Protein AF-A0AA37JCX8-F1 (afdb_monomer)

Foldseek 3Di:
DPPVVVVVVVVVVVVVVVVVVVVVLVVLCVLQVDDLLVLLLLVLQQLDQPHPVQVVCVVVVVDPHGDNQLPDFDVSLVVVLVVSVCSSCVSVLVVLLVVLQVVQDPVLVVVCVVVVHDPVCCCPVPSCVSCVLSNVLVVLVVVLVVLQPQSSSCSRRNADRDDRLNSLLVCLPPVPPDDPVSPVVSVVSVVVNVVVSVVSVVVSVVSNVVSVVVPPPVPPDDDPDDDDDDD

Radius of gyration: 25.91 Å; Cα contacts (8 Å, |Δi|>4): 162; chains: 1; bounding box: 77×36×92 Å

Secondary structure (DSSP, 8-state):
--SHHHHHHHHHHHHHHHHHHHHHHHHHHHHHHS-HHHHHHHHHHHHSTTSHHHHHHHHTTS-SS---GGG--THHHHHHHHHHHHHHHHHHHHHHHHHHHHTS-HHHHHHHHHTT--HHHIIIIIIHHHHHHHHHHHHHHHHHHHHT--HHHHHHH-SSSS--HHHHHHIIIIISTT-HHHHHHHHHHHHHHHHHHHHHHHHHHHHHHHHHHHHHSTTS--------S--

Structure (mmCIF, N/CA/C/O backbone):
data_AF-A0AA37JCX8-F1
#
_entry.id   AF-A0AA37JCX8-F1
#
loop_
_atom_site.group_PDB
_atom_site.id
_atom_site.type_symbol
_atom_site.label_atom_id
_atom_site.label_alt_id
_atom_site.label_comp_id
_atom_site.label_asym_id
_atom_site.label_entity_id
_atom_site.label_seq_id
_atom_site.pdbx_PDB_ins_code
_atom_site.Cartn_x
_atom_site.Cartn_y
_atom_site.Cartn_z
_atom_site.occupancy
_atom_site.B_iso_or_equiv
_atom_site.auth_seq_id
_atom_site.auth_comp_id
_atom_site.auth_asym_id
_atom_site.auth_atom_id
_atom_site.pdbx_PDB_model_num
ATOM 1 N N . MET A 1 1 ? -45.312 -24.510 20.656 1.00 43.50 1 MET A N 1
ATOM 2 C CA . MET A 1 1 ? -44.252 -25.251 19.927 1.00 43.50 1 MET A CA 1
ATOM 3 C C . MET A 1 1 ? -43.870 -24.624 18.570 1.00 43.50 1 MET A C 1
ATOM 5 O O . MET A 1 1 ? -42.761 -24.863 18.121 1.00 43.50 1 MET A O 1
ATOM 9 N N . CYS A 1 2 ? -44.705 -23.770 17.946 1.00 45.22 2 CYS A N 1
ATOM 10 C CA . CYS A 1 2 ? -44.394 -23.118 16.654 1.00 45.22 2 CYS A CA 1
ATOM 11 C C . CYS A 1 2 ? -43.548 -21.824 16.708 1.00 45.22 2 CYS A C 1
ATOM 13 O O . CYS A 1 2 ? -42.962 -21.471 15.694 1.00 45.22 2 CYS A O 1
ATOM 15 N N . GLN A 1 3 ? -43.422 -21.127 17.846 1.00 44.94 3 GLN A N 1
ATOM 16 C CA . GLN A 1 3 ? -42.684 -19.846 17.918 1.00 44.94 3 GLN A CA 1
ATOM 17 C C . GLN A 1 3 ? -41.156 -19.978 18.076 1.00 44.94 3 GLN A C 1
ATOM 19 O O . GLN A 1 3 ? -40.420 -19.045 17.764 1.00 44.94 3 GLN A O 1
ATOM 24 N N . SER A 1 4 ? -40.643 -21.127 18.530 1.00 46.34 4 SER A N 1
ATOM 25 C CA . SER A 1 4 ? -39.197 -21.325 18.737 1.00 46.34 4 SER A CA 1
ATOM 26 C C . SER A 1 4 ? -38.426 -21.626 17.442 1.00 46.34 4 SER A C 1
ATOM 28 O O . SER A 1 4 ? -37.206 -21.462 17.398 1.00 46.34 4 SER A O 1
ATOM 30 N N . LEU A 1 5 ? -39.120 -22.022 16.368 1.00 51.22 5 LEU A N 1
ATOM 31 C CA . LEU A 1 5 ? -38.511 -22.377 15.080 1.00 51.22 5 LEU A CA 1
ATOM 32 C C . LEU A 1 5 ? -38.185 -21.156 14.200 1.00 51.22 5 LEU A C 1
ATOM 34 O O . LEU A 1 5 ? -37.223 -21.205 13.425 1.00 51.22 5 LEU A O 1
ATOM 38 N N . ASP A 1 6 ? -38.911 -20.045 14.347 1.00 51.50 6 ASP A N 1
ATOM 39 C CA . ASP A 1 6 ? -38.650 -18.820 13.578 1.00 51.50 6 ASP A CA 1
ATOM 40 C C . ASP A 1 6 ? -37.434 -18.050 14.103 1.00 51.50 6 ASP A C 1
ATOM 42 O O . ASP A 1 6 ? -36.614 -17.566 13.319 1.00 51.50 6 ASP A O 1
ATOM 46 N N . LEU A 1 7 ? -37.222 -18.049 15.421 1.00 50.12 7 LEU A N 1
ATOM 47 C CA . LEU A 1 7 ? -36.040 -17.461 16.059 1.00 50.12 7 LEU A CA 1
ATOM 48 C C . LEU A 1 7 ? -34.739 -18.149 15.610 1.00 50.12 7 LEU A C 1
ATOM 50 O O . LEU A 1 7 ? -33.747 -17.481 15.309 1.00 50.12 7 LEU A O 1
ATOM 54 N N . PHE A 1 8 ? -34.760 -19.477 15.456 1.00 48.59 8 PHE A N 1
ATOM 55 C CA . PHE A 1 8 ? -33.601 -20.243 14.988 1.00 48.59 8 PHE A CA 1
ATOM 56 C C . PHE A 1 8 ? -33.311 -20.015 13.492 1.00 48.59 8 PHE A C 1
ATOM 58 O O . PHE A 1 8 ? -32.149 -19.939 13.079 1.00 48.59 8 PHE A O 1
ATOM 65 N N . LYS A 1 9 ? -34.350 -19.831 12.662 1.00 51.44 9 LYS A N 1
ATOM 66 C CA . LYS A 1 9 ? -34.200 -19.470 11.239 1.00 51.44 9 LYS A CA 1
ATOM 67 C C . LYS A 1 9 ? -33.656 -18.052 11.060 1.00 51.44 9 LYS A C 1
ATOM 69 O O . LYS A 1 9 ? -32.782 -17.861 10.212 1.00 51.44 9 LYS A O 1
ATOM 74 N N . VAL A 1 10 ? -34.112 -17.084 11.857 1.00 54.59 10 VAL A N 1
ATOM 75 C CA . VAL A 1 10 ? -33.605 -15.698 11.846 1.00 54.59 10 VAL A CA 1
ATOM 76 C C . VAL A 1 10 ? -32.149 -15.652 12.313 1.00 54.59 10 VAL A C 1
ATOM 78 O O . VAL A 1 10 ? -31.310 -15.066 11.625 1.00 54.59 10 VAL A O 1
ATOM 81 N N . TYR A 1 11 ? -31.808 -16.369 13.389 1.00 50.91 11 TYR A N 1
ATOM 82 C CA . TYR A 1 11 ? -30.425 -16.505 13.854 1.00 50.91 11 TYR A CA 1
ATOM 83 C C . TYR A 1 11 ? -29.519 -17.154 12.793 1.00 50.91 11 TYR A C 1
ATOM 85 O O . TYR A 1 11 ? -28.430 -16.652 12.513 1.00 50.91 11 TYR A O 1
ATOM 93 N N . ARG A 1 12 ? -29.987 -18.206 12.103 1.00 45.12 12 ARG A N 1
ATOM 94 C CA . ARG A 1 12 ? -29.249 -18.858 11.002 1.00 45.12 12 ARG A CA 1
ATOM 95 C C . ARG A 1 12 ? -29.090 -17.963 9.767 1.00 45.12 12 ARG A C 1
ATOM 97 O O . ARG A 1 12 ? -28.088 -18.062 9.058 1.00 45.12 12 ARG A O 1
ATOM 104 N N . LYS A 1 13 ? -30.055 -17.083 9.484 1.00 48.28 13 LYS A N 1
ATOM 105 C CA . LYS A 1 13 ? -29.966 -16.097 8.389 1.00 48.28 13 LYS A CA 1
ATOM 106 C C . LYS A 1 13 ? -28.989 -14.967 8.734 1.00 48.28 13 LYS A C 1
ATOM 108 O O . LYS A 1 13 ? -28.288 -14.490 7.843 1.00 48.28 13 LYS A O 1
ATOM 113 N N . LEU A 1 14 ? -28.866 -14.614 10.017 1.00 46.47 14 LEU A N 1
ATOM 114 C CA . LEU A 1 14 ? -27.861 -13.670 10.508 1.00 46.47 14 LEU A CA 1
ATOM 115 C C . LEU A 1 14 ? -26.453 -14.295 10.542 1.00 46.47 14 LEU A C 1
ATOM 117 O O . LEU A 1 14 ? -25.493 -13.664 10.104 1.00 46.47 14 LEU A O 1
ATOM 121 N N . SER A 1 15 ? -26.323 -15.567 10.940 1.00 44.88 15 SER A N 1
ATOM 122 C CA . SER A 1 15 ? -25.038 -16.287 10.933 1.00 44.88 15 SER A CA 1
ATOM 123 C C . SER A 1 15 ? -24.563 -16.681 9.524 1.00 44.88 15 SER A C 1
ATOM 125 O O . SER A 1 15 ? -23.359 -16.779 9.281 1.00 44.88 15 SER A O 1
ATOM 127 N N . ARG A 1 16 ? -25.465 -16.809 8.535 1.00 43.88 16 ARG A N 1
ATOM 128 C CA . ARG A 1 16 ? -25.088 -16.974 7.114 1.00 43.88 16 ARG A CA 1
ATOM 129 C C . ARG A 1 16 ? -24.396 -15.743 6.521 1.00 43.88 16 ARG A C 1
ATOM 131 O O . ARG A 1 16 ? -23.520 -15.933 5.678 1.00 43.88 16 ARG A O 1
ATOM 138 N N . LYS A 1 17 ? -24.689 -14.519 6.986 1.00 48.91 17 LYS A N 1
ATOM 139 C CA . LYS A 1 17 ? -23.912 -13.322 6.592 1.00 48.91 17 LYS A CA 1
ATOM 140 C C . LYS A 1 17 ? -22.448 -13.409 7.055 1.00 48.91 17 LYS A C 1
ATOM 142 O O . LYS A 1 17 ? -21.560 -12.965 6.335 1.00 48.91 17 LYS A O 1
ATOM 147 N N . PHE A 1 18 ? -22.174 -14.086 8.173 1.00 48.22 18 PHE A N 1
ATOM 148 C CA . PHE A 1 18 ? -20.809 -14.336 8.657 1.00 48.22 18 PHE A CA 1
ATOM 149 C C . PHE A 1 18 ? -20.067 -15.454 7.902 1.00 48.22 18 PHE A C 1
ATOM 151 O O . PHE A 1 18 ? -18.840 -15.420 7.824 1.00 48.22 18 PHE A O 1
ATOM 158 N N . LYS A 1 19 ? -20.765 -16.420 7.284 1.00 49.66 19 LYS A N 1
ATOM 159 C CA . LYS A 1 19 ? -20.113 -17.460 6.458 1.00 49.66 19 LYS A CA 1
ATOM 160 C C . LYS A 1 19 ? -19.571 -16.890 5.139 1.00 49.66 19 LYS A C 1
ATOM 162 O O . LYS A 1 19 ? -18.468 -17.247 4.739 1.00 49.66 19 LYS A O 1
ATOM 167 N N . SER A 1 20 ? -20.289 -15.939 4.529 1.00 52.31 20 SER A N 1
ATOM 168 C CA . SER A 1 20 ? -19.788 -15.183 3.367 1.00 52.31 20 SER A CA 1
ATOM 169 C C . SER A 1 20 ? -18.640 -14.242 3.740 1.00 52.31 20 SER A C 1
ATOM 171 O O . SER A 1 20 ? -17.738 -14.044 2.935 1.00 52.31 20 SER A O 1
ATOM 173 N N . SER A 1 21 ? -18.628 -13.713 4.970 1.00 63.31 21 SER A N 1
ATOM 174 C CA . SER A 1 21 ? -17.515 -12.893 5.465 1.00 63.31 21 SER A CA 1
ATOM 175 C C . SER A 1 21 ? -16.197 -13.667 5.505 1.00 63.31 21 SER A C 1
ATOM 177 O O . SER A 1 21 ? -15.167 -13.089 5.182 1.00 63.31 21 SER A O 1
ATOM 179 N N . LYS A 1 22 ? -16.210 -14.961 5.862 1.00 68.44 22 LYS A N 1
ATOM 180 C CA . LYS A 1 22 ? -14.989 -15.788 5.875 1.00 68.44 22 LYS A CA 1
ATOM 181 C C . LYS A 1 22 ? -14.457 -16.069 4.470 1.00 68.44 22 LYS A C 1
ATOM 183 O O . LYS A 1 22 ? -13.251 -16.018 4.272 1.00 68.44 22 LYS A O 1
ATOM 188 N N . LEU A 1 23 ? -15.339 -16.324 3.500 1.00 76.81 23 LEU A N 1
ATOM 189 C CA . LEU A 1 23 ? -14.939 -16.537 2.105 1.00 76.81 23 LEU A CA 1
ATOM 190 C C . LEU A 1 23 ? -14.387 -15.249 1.477 1.00 76.81 23 LEU A C 1
ATOM 192 O O . LEU A 1 23 ? -13.344 -15.281 0.837 1.00 76.81 23 LEU A O 1
ATOM 196 N N . LEU A 1 24 ? -15.053 -14.113 1.702 1.00 74.12 24 LEU A N 1
ATOM 197 C CA . LEU A 1 24 ? -14.584 -12.811 1.225 1.00 74.12 24 LEU A CA 1
ATOM 198 C C . LEU A 1 24 ? -13.258 -12.412 1.882 1.00 74.12 24 LEU A C 1
ATOM 200 O O . LEU A 1 24 ? -12.372 -11.940 1.182 1.00 74.12 24 LEU A O 1
ATOM 204 N N . MET A 1 25 ? -13.087 -12.668 3.186 1.00 73.50 25 MET A N 1
ATOM 205 C CA . MET A 1 25 ? -11.795 -12.512 3.863 1.00 73.50 25 MET A CA 1
ATOM 206 C C . MET A 1 25 ? -10.721 -13.388 3.219 1.00 73.50 25 MET A C 1
ATOM 208 O O . MET A 1 25 ? -9.652 -12.885 2.892 1.00 73.50 25 MET A O 1
ATOM 212 N N . PHE A 1 26 ? -11.012 -14.670 2.988 1.00 80.75 26 PHE A N 1
ATOM 213 C CA . PHE A 1 26 ? -10.059 -15.603 2.393 1.00 80.75 26 PHE A CA 1
ATOM 214 C C . PHE A 1 26 ? -9.626 -15.169 0.987 1.00 80.75 26 PHE A C 1
ATOM 216 O O . PHE A 1 26 ? -8.434 -15.077 0.720 1.00 80.75 26 PHE A O 1
ATOM 223 N N . ILE A 1 27 ? -10.579 -14.814 0.118 1.00 83.12 27 ILE A N 1
ATOM 224 C CA . ILE A 1 27 ? -10.288 -14.301 -1.231 1.00 83.12 27 ILE A CA 1
ATOM 225 C C . ILE A 1 27 ? -9.501 -12.993 -1.146 1.00 83.12 27 ILE A C 1
ATOM 227 O O . ILE A 1 27 ? -8.522 -12.816 -1.865 1.00 83.12 27 ILE A O 1
ATOM 231 N N . SER A 1 28 ? -9.889 -12.093 -0.238 1.00 78.12 28 SER A N 1
ATOM 232 C CA . SER A 1 28 ? -9.172 -10.835 -0.049 1.00 78.12 28 SER A CA 1
ATOM 233 C C . SER A 1 28 ? -7.753 -11.046 0.461 1.00 78.12 28 SER A C 1
ATOM 235 O O . SER A 1 28 ? -6.921 -10.214 0.184 1.00 78.12 28 SER A O 1
ATOM 237 N N . MET A 1 29 ? -7.426 -12.139 1.152 1.00 82.94 29 MET A N 1
ATOM 238 C CA . MET A 1 29 ? -6.065 -12.387 1.646 1.00 82.94 29 MET A CA 1
ATOM 239 C C . MET A 1 29 ? -5.098 -12.877 0.563 1.00 82.94 29 MET A C 1
ATOM 241 O O . MET A 1 29 ? -3.888 -12.772 0.752 1.00 82.94 29 MET A O 1
ATOM 245 N N . ILE A 1 30 ? -5.607 -13.373 -0.571 1.00 86.75 30 ILE A N 1
ATOM 246 C CA . ILE A 1 30 ? -4.786 -13.924 -1.660 1.00 86.75 30 ILE A CA 1
ATOM 247 C C . ILE A 1 30 ? -3.699 -12.941 -2.134 1.00 86.75 30 ILE A C 1
ATOM 249 O O . ILE A 1 30 ? -2.542 -13.349 -2.174 1.00 86.75 30 ILE A O 1
ATOM 253 N N . PRO A 1 31 ? -3.988 -11.658 -2.438 1.00 82.62 31 PRO A N 1
ATOM 254 C CA . PRO A 1 31 ? -2.982 -10.719 -2.938 1.00 82.62 31 PRO A CA 1
ATOM 255 C C . PRO A 1 31 ? -1.844 -10.471 -1.945 1.00 82.62 31 PRO A C 1
ATOM 257 O O . PRO A 1 31 ? -0.696 -10.336 -2.350 1.00 82.62 31 PRO A O 1
ATOM 260 N N . MET A 1 32 ? -2.153 -10.451 -0.645 1.00 84.69 32 MET A N 1
ATOM 261 C CA . MET A 1 32 ? -1.167 -10.227 0.416 1.00 84.69 32 MET A CA 1
ATOM 262 C C . MET A 1 32 ? -0.233 -11.431 0.609 1.00 84.69 32 MET A C 1
ATOM 264 O O . MET A 1 32 ? 0.889 -11.264 1.081 1.00 84.69 32 MET A O 1
ATOM 268 N N . ALA A 1 33 ? -0.680 -12.641 0.258 1.00 86.00 33 ALA A N 1
ATOM 269 C CA . ALA A 1 33 ? 0.133 -13.852 0.360 1.00 86.00 33 ALA A CA 1
ATOM 270 C C . ALA A 1 33 ? 1.209 -13.948 -0.739 1.00 86.00 33 ALA A C 1
ATOM 272 O O . ALA A 1 33 ? 2.158 -14.721 -0.609 1.00 86.00 33 ALA A O 1
ATOM 273 N N . ILE A 1 34 ? 1.064 -13.181 -1.821 1.00 89.50 34 ILE A N 1
ATOM 274 C CA . ILE A 1 34 ? 1.978 -13.181 -2.963 1.00 89.50 34 ILE A CA 1
ATOM 275 C C . ILE A 1 34 ? 3.055 -12.112 -2.738 1.00 89.50 34 ILE A C 1
ATOM 277 O O . ILE A 1 34 ? 2.779 -11.018 -2.247 1.00 89.50 34 ILE A O 1
ATOM 281 N N . THR A 1 35 ? 4.302 -12.401 -3.116 1.00 90.69 35 THR A N 1
ATOM 282 C CA . THR A 1 35 ? 5.374 -11.400 -3.036 1.00 90.69 35 THR A CA 1
ATOM 283 C C . THR A 1 35 ? 5.108 -10.240 -4.008 1.00 90.69 35 THR A C 1
ATOM 285 O O . THR A 1 35 ? 4.602 -10.476 -5.110 1.00 90.69 35 THR A O 1
ATOM 288 N N . PRO A 1 36 ? 5.488 -8.990 -3.675 1.00 85.44 36 PRO A N 1
ATOM 289 C CA . PRO A 1 36 ? 5.268 -7.841 -4.560 1.00 85.44 36 PRO A CA 1
ATOM 290 C C . PRO A 1 36 ? 5.832 -8.046 -5.972 1.00 85.44 36 PRO A C 1
ATOM 292 O O . PRO A 1 36 ? 5.225 -7.630 -6.954 1.00 85.44 36 PRO A O 1
ATOM 295 N N . THR A 1 37 ? 6.964 -8.745 -6.087 1.00 88.06 37 THR A N 1
ATOM 296 C CA . THR A 1 37 ? 7.591 -9.097 -7.366 1.00 88.06 37 THR A CA 1
ATOM 297 C C . THR A 1 37 ? 6.730 -10.052 -8.193 1.00 88.06 37 THR A C 1
ATOM 299 O O . THR A 1 37 ? 6.535 -9.826 -9.385 1.00 88.06 37 THR A O 1
ATOM 302 N N . ALA A 1 38 ? 6.174 -11.099 -7.577 1.00 91.06 38 ALA A N 1
ATOM 303 C CA . ALA A 1 38 ? 5.301 -12.039 -8.275 1.00 91.06 38 ALA A CA 1
ATOM 304 C C . ALA A 1 38 ? 3.975 -11.380 -8.690 1.00 91.06 38 ALA A C 1
ATOM 306 O O . ALA A 1 38 ? 3.515 -11.594 -9.811 1.00 91.06 38 ALA A O 1
ATOM 307 N N . VAL A 1 39 ? 3.409 -10.511 -7.841 1.00 91.31 39 VAL A N 1
ATOM 308 C CA . VAL A 1 39 ? 2.250 -9.676 -8.202 1.00 91.31 39 VAL A CA 1
ATOM 309 C C . VAL A 1 39 ? 2.570 -8.821 -9.426 1.00 91.31 39 VAL A C 1
ATOM 311 O O . VAL A 1 39 ? 1.794 -8.782 -10.377 1.00 91.31 39 VAL A O 1
ATOM 314 N N . ALA A 1 40 ? 3.729 -8.170 -9.436 1.00 89.50 40 ALA A N 1
ATOM 315 C CA . ALA A 1 40 ? 4.135 -7.309 -10.534 1.00 89.50 40 ALA A CA 1
ATOM 316 C C . ALA A 1 40 ? 4.266 -8.068 -11.862 1.00 89.50 40 ALA A C 1
ATOM 318 O O . ALA A 1 40 ? 3.795 -7.587 -12.890 1.00 89.50 40 ALA A O 1
ATOM 319 N N . ILE A 1 41 ? 4.834 -9.277 -11.844 1.00 90.00 41 ILE A N 1
ATOM 320 C CA . ILE A 1 41 ? 4.917 -10.145 -13.027 1.00 90.00 41 ILE A CA 1
ATOM 321 C C . ILE A 1 41 ? 3.515 -10.558 -13.496 1.00 90.00 41 ILE A C 1
ATOM 323 O O . ILE A 1 41 ? 3.218 -10.466 -14.687 1.00 90.00 41 ILE A O 1
ATOM 327 N N . LEU A 1 42 ? 2.627 -10.950 -12.577 1.00 91.75 42 LEU A N 1
ATOM 328 C CA . LEU A 1 42 ? 1.243 -11.309 -12.903 1.00 91.75 42 LEU A CA 1
ATOM 329 C C . LEU A 1 42 ? 0.514 -10.150 -13.592 1.00 91.75 42 LEU A C 1
ATOM 331 O O . LEU A 1 42 ? -0.081 -10.332 -14.657 1.00 91.75 42 LEU A O 1
ATOM 335 N N . TRP A 1 43 ? 0.606 -8.942 -13.037 1.00 90.50 43 TRP A N 1
ATOM 336 C CA . TRP A 1 43 ? 0.011 -7.755 -13.649 1.00 90.50 43 TRP A CA 1
ATOM 337 C C . TRP A 1 43 ? 0.670 -7.402 -14.978 1.00 90.50 43 TRP A C 1
ATOM 339 O O . TRP A 1 43 ? -0.035 -7.086 -15.933 1.00 90.50 43 TRP A O 1
ATOM 349 N N . LYS A 1 44 ? 1.994 -7.544 -15.094 1.00 88.38 44 LYS A N 1
ATOM 350 C CA . LYS A 1 44 ? 2.713 -7.334 -16.354 1.00 88.38 44 LYS A CA 1
ATOM 351 C C . LYS A 1 44 ? 2.147 -8.203 -17.473 1.00 88.38 44 LYS A C 1
ATOM 353 O O . LYS A 1 44 ? 1.867 -7.665 -18.535 1.00 88.38 44 LYS A O 1
ATOM 358 N N . THR A 1 45 ? 1.906 -9.498 -17.232 1.00 89.81 45 THR A N 1
ATOM 359 C CA . THR A 1 45 ? 1.303 -10.396 -18.244 1.00 89.81 45 THR A CA 1
ATOM 360 C C . THR A 1 45 ? -0.106 -9.971 -18.667 1.00 89.81 45 THR A C 1
ATOM 362 O O . THR A 1 45 ? -0.514 -10.225 -19.795 1.00 89.81 45 THR A O 1
ATOM 365 N N . GLY A 1 46 ? -0.844 -9.286 -17.790 1.00 87.81 46 GLY A N 1
ATOM 366 C CA . GLY A 1 46 ? -2.167 -8.743 -18.099 1.00 87.81 46 GLY A CA 1
ATOM 367 C C . GLY A 1 46 ? -2.139 -7.454 -18.895 1.00 87.81 46 GLY A C 1
ATOM 368 O O . GLY A 1 46 ? -3.015 -7.243 -19.725 1.00 87.81 46 GLY A O 1
ATOM 369 N N . LEU A 1 47 ? -1.140 -6.610 -18.638 1.00 87.81 47 LEU A N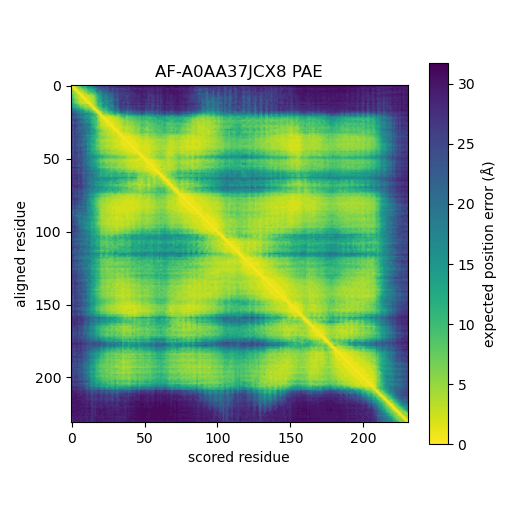 1
ATOM 370 C CA . LEU A 1 47 ? -1.002 -5.271 -19.214 1.00 87.81 47 LEU A CA 1
ATOM 371 C C . LEU A 1 47 ? -0.376 -5.268 -20.619 1.00 87.81 47 LEU A C 1
ATOM 373 O O . LEU A 1 47 ? -0.365 -4.224 -21.278 1.00 87.81 47 LEU A O 1
ATOM 377 N N . VAL A 1 48 ? 0.142 -6.410 -21.088 1.00 86.88 48 VAL A N 1
ATOM 378 C CA . VAL A 1 48 ? 0.567 -6.592 -22.486 1.00 86.88 48 VAL A CA 1
ATOM 379 C C . VAL A 1 48 ? -0.637 -6.419 -23.421 1.00 86.88 48 VAL A C 1
ATOM 381 O O . VAL A 1 48 ? -1.780 -6.661 -23.037 1.00 86.88 48 VAL A O 1
ATOM 384 N N . ARG A 1 49 ? -0.385 -6.026 -24.675 1.00 83.25 49 ARG A N 1
ATOM 385 C CA . ARG A 1 49 ? -1.415 -5.852 -25.711 1.00 83.25 49 ARG A CA 1
ATOM 386 C C . ARG A 1 49 ? -2.378 -7.044 -25.811 1.00 83.25 49 ARG A C 1
ATOM 388 O O . ARG A 1 49 ? -3.582 -6.822 -25.797 1.00 83.25 49 ARG A O 1
ATOM 395 N N . ASP A 1 50 ? -1.862 -8.270 -25.808 1.00 83.44 50 ASP A N 1
ATOM 396 C CA . ASP A 1 50 ? -2.664 -9.505 -25.867 1.00 83.44 50 ASP A CA 1
ATOM 397 C C . ASP A 1 50 ? -2.816 -10.167 -24.484 1.00 83.44 50 ASP A C 1
ATOM 399 O O . ASP A 1 50 ? -2.969 -11.379 -24.354 1.00 83.44 50 ASP A O 1
ATOM 403 N N . GLY A 1 51 ? -2.717 -9.371 -23.417 1.00 87.44 51 GLY A N 1
ATOM 404 C CA . GLY A 1 51 ? -2.817 -9.845 -22.045 1.00 87.44 51 GLY A CA 1
ATOM 405 C C . GLY A 1 51 ? -4.242 -10.204 -21.623 1.00 87.44 51 GLY A C 1
ATOM 406 O O . GLY A 1 51 ? -5.240 -9.893 -22.287 1.00 87.44 51 GLY A O 1
ATOM 407 N N . TRP A 1 52 ? -4.347 -10.831 -20.450 1.00 89.56 52 TRP A N 1
ATOM 408 C CA . TRP A 1 52 ? -5.634 -11.242 -19.883 1.00 89.56 52 TRP A CA 1
ATOM 409 C C . TRP A 1 52 ? -6.581 -10.057 -19.630 1.00 89.56 52 TRP A C 1
ATOM 411 O O . TRP A 1 52 ? -7.790 -10.227 -19.753 1.00 89.56 52 TRP A O 1
ATOM 421 N N . ILE A 1 53 ? -6.065 -8.850 -19.354 1.00 89.31 53 ILE A N 1
ATOM 422 C CA . ILE A 1 53 ? -6.898 -7.651 -19.146 1.00 89.31 53 ILE A CA 1
ATOM 423 C C . ILE A 1 53 ? -7.627 -7.283 -20.439 1.00 89.31 53 ILE A C 1
ATOM 425 O O . ILE A 1 53 ? -8.850 -7.158 -20.440 1.00 89.31 53 ILE A O 1
ATOM 429 N N . ASN A 1 54 ? -6.896 -7.159 -21.550 1.00 88.75 54 ASN A N 1
ATOM 430 C CA . ASN A 1 54 ? -7.497 -6.832 -22.843 1.00 88.75 54 ASN A CA 1
ATOM 431 C C . ASN A 1 54 ? -8.432 -7.946 -23.325 1.00 88.75 54 ASN A C 1
ATOM 433 O O . ASN A 1 54 ? -9.511 -7.651 -23.827 1.00 88.75 54 ASN A O 1
ATOM 437 N N . THR A 1 55 ? -8.078 -9.213 -23.091 1.00 88.44 55 THR A N 1
ATOM 438 C CA . THR A 1 55 ? -8.939 -10.359 -23.432 1.00 88.44 55 THR A CA 1
ATOM 439 C C . THR A 1 55 ? -10.279 -10.302 -22.692 1.00 88.44 55 THR A C 1
ATOM 441 O O . THR A 1 55 ? -11.332 -10.489 -23.300 1.00 88.44 55 THR A O 1
ATOM 444 N N . VAL A 1 56 ? -10.264 -9.997 -21.390 1.00 89.62 56 VAL A N 1
ATOM 445 C CA . VAL A 1 56 ? -11.485 -9.861 -20.582 1.00 89.62 56 VAL A CA 1
ATOM 446 C C . VAL A 1 56 ? -12.307 -8.645 -21.015 1.00 89.62 56 VAL A C 1
ATOM 448 O O . VAL A 1 56 ? -13.522 -8.754 -21.153 1.00 89.62 56 VAL A O 1
ATOM 451 N N . LEU A 1 57 ? -11.670 -7.498 -21.263 1.00 88.31 57 LEU A N 1
ATOM 452 C CA . LEU A 1 57 ? -12.369 -6.272 -21.662 1.00 88.31 57 LEU A CA 1
ATOM 453 C C . LEU A 1 57 ? -13.026 -6.393 -23.046 1.00 88.31 57 LEU A C 1
ATOM 455 O O . LEU A 1 57 ? -14.163 -5.952 -23.214 1.00 88.31 57 LEU A O 1
ATOM 459 N N . ILE A 1 58 ? -12.342 -7.018 -24.009 1.00 89.06 58 ILE A N 1
ATOM 460 C CA . ILE A 1 58 ? -12.888 -7.299 -25.346 1.00 89.06 58 ILE A CA 1
ATOM 461 C C . ILE A 1 58 ? -13.998 -8.351 -25.249 1.00 89.06 58 ILE A C 1
ATOM 463 O O . ILE A 1 58 ? -15.067 -8.171 -25.824 1.00 89.06 58 ILE A O 1
ATOM 467 N N . GLY A 1 59 ? -13.800 -9.420 -24.466 1.00 88.19 59 GLY A N 1
ATOM 468 C CA . GLY A 1 59 ? -14.824 -10.449 -24.254 1.00 88.19 59 GLY A CA 1
ATOM 469 C C . GLY A 1 59 ? -16.118 -9.896 -23.644 1.00 88.19 59 GLY A C 1
ATOM 470 O O . GLY A 1 59 ? -17.213 -10.319 -24.012 1.00 88.19 59 GLY A O 1
ATOM 471 N N . LEU A 1 60 ? -16.005 -8.894 -22.769 1.00 90.19 60 LEU A N 1
ATOM 472 C CA . LEU A 1 60 ? -17.135 -8.169 -22.181 1.00 90.19 60 LEU A CA 1
ATOM 473 C C . LEU A 1 60 ? -17.706 -7.059 -23.083 1.00 90.19 60 LEU A C 1
ATOM 475 O O . LEU A 1 60 ? -18.610 -6.353 -22.645 1.00 90.19 60 LEU A O 1
ATOM 479 N N . HIS A 1 61 ? -17.203 -6.897 -24.314 1.00 86.62 61 HIS A N 1
ATOM 480 C CA . HIS A 1 61 ? -17.589 -5.835 -25.256 1.00 86.62 61 HIS A CA 1
ATOM 481 C C . HIS A 1 61 ? -17.463 -4.414 -24.669 1.00 86.62 61 HIS A C 1
ATOM 483 O O . HIS A 1 61 ? -18.204 -3.506 -25.034 1.00 86.62 61 HIS A O 1
ATOM 489 N N . LEU A 1 62 ? -16.520 -4.208 -23.741 1.00 86.56 62 LEU A N 1
ATOM 490 C CA . LEU A 1 62 ? -16.238 -2.892 -23.155 1.00 86.56 62 LEU A CA 1
ATOM 491 C C . LEU A 1 62 ? -15.271 -2.069 -24.018 1.00 86.56 62 LEU A C 1
ATOM 493 O O . LEU A 1 62 ? -15.247 -0.846 -23.902 1.00 86.56 62 LEU A O 1
ATOM 497 N N . ILE A 1 63 ? -14.460 -2.731 -24.852 1.00 85.88 63 ILE A N 1
ATOM 498 C CA . ILE A 1 63 ? -13.504 -2.109 -25.776 1.00 85.88 63 ILE A CA 1
ATOM 499 C C . ILE A 1 63 ? -13.451 -2.886 -27.099 1.00 85.88 63 ILE A C 1
ATOM 501 O O . ILE A 1 63 ? -13.443 -4.115 -27.095 1.00 85.88 63 ILE A O 1
ATOM 505 N N . ASP A 1 64 ? -13.330 -2.168 -28.218 1.00 81.12 64 ASP A N 1
ATOM 506 C CA . ASP A 1 64 ? -13.209 -2.771 -29.559 1.00 81.12 64 ASP A CA 1
ATOM 507 C C . ASP A 1 64 ? -11.750 -3.000 -29.987 1.00 81.12 64 ASP A C 1
ATOM 509 O O . ASP A 1 64 ? -11.464 -3.755 -30.916 1.00 81.12 64 ASP A O 1
ATOM 513 N N . LYS A 1 65 ? -10.800 -2.310 -29.340 1.00 82.19 65 LYS A N 1
ATOM 514 C CA . LYS A 1 65 ? -9.366 -2.367 -29.657 1.00 82.19 65 LYS A CA 1
ATOM 515 C C . LYS A 1 65 ? -8.535 -2.563 -28.387 1.00 82.19 65 LYS A C 1
ATOM 517 O O . LYS A 1 65 ? -8.845 -1.943 -27.369 1.00 82.19 65 LYS A O 1
ATOM 522 N N . PRO A 1 66 ? -7.458 -3.368 -28.440 1.00 79.56 66 PRO A N 1
ATOM 523 C CA . PRO A 1 66 ? -6.599 -3.603 -27.286 1.00 79.56 66 PRO A CA 1
ATOM 524 C C . PRO A 1 66 ? -5.852 -2.325 -26.889 1.00 79.56 66 PRO A C 1
ATOM 526 O O . PRO A 1 66 ? -5.230 -1.668 -27.729 1.00 79.56 66 PRO A O 1
ATOM 529 N N . ILE A 1 67 ? -5.885 -1.995 -25.597 1.00 80.69 67 ILE A N 1
ATOM 530 C CA . ILE A 1 67 ? -5.193 -0.834 -25.031 1.00 80.69 67 ILE A CA 1
ATOM 531 C C . ILE A 1 67 ? -3.764 -1.246 -24.660 1.00 80.69 67 ILE A C 1
ATOM 533 O O . ILE A 1 67 ? -3.543 -2.258 -23.994 1.00 80.69 67 ILE A O 1
ATOM 537 N N . VAL A 1 68 ? -2.769 -0.460 -25.078 1.00 81.25 68 VAL A N 1
ATOM 538 C CA . VAL A 1 68 ? -1.355 -0.721 -24.762 1.00 81.25 68 VAL A CA 1
ATOM 539 C C . VAL A 1 68 ? -0.989 -0.041 -23.443 1.00 81.25 68 VAL A C 1
ATOM 541 O O . VAL A 1 68 ? -0.419 1.047 -23.419 1.00 81.25 68 VAL A O 1
ATOM 544 N N . PHE A 1 69 ? -1.302 -0.694 -22.323 1.00 79.00 69 PHE A N 1
ATOM 545 C CA . PHE A 1 69 ? -1.030 -0.151 -20.986 1.00 79.00 69 PHE A CA 1
ATOM 546 C C . PHE A 1 69 ? 0.469 0.021 -20.690 1.00 79.00 69 PHE A C 1
ATOM 548 O O . PHE A 1 69 ? 0.852 0.913 -19.940 1.00 79.00 69 PHE A O 1
ATOM 555 N N . MET A 1 70 ? 1.342 -0.778 -21.315 1.00 75.38 70 MET A N 1
ATOM 556 C CA . MET A 1 70 ? 2.804 -0.665 -21.160 1.00 75.38 70 MET A CA 1
ATOM 557 C C . MET A 1 70 ? 3.403 0.604 -21.797 1.00 75.38 70 MET A C 1
ATOM 559 O O . MET A 1 70 ? 4.543 0.976 -21.503 1.00 75.38 70 MET A O 1
ATOM 563 N N . GLY A 1 71 ? 2.643 1.276 -22.667 1.00 71.50 71 GLY A N 1
ATOM 564 C CA . GLY A 1 71 ? 2.998 2.574 -23.241 1.00 71.50 71 GLY A CA 1
ATOM 565 C C . GLY A 1 71 ? 2.707 3.753 -22.310 1.00 71.50 71 GLY A C 1
ATOM 566 O O . GLY A 1 71 ? 3.015 4.880 -22.672 1.00 71.50 71 GLY A O 1
ATOM 567 N N . ALA A 1 72 ? 2.125 3.514 -21.130 1.00 74.69 72 ALA A N 1
ATOM 568 C CA . ALA A 1 72 ? 1.827 4.562 -20.164 1.00 74.69 72 ALA A CA 1
ATOM 569 C C . ALA A 1 72 ? 3.109 5.273 -19.694 1.00 74.69 72 ALA A C 1
ATOM 571 O O . ALA A 1 72 ? 4.086 4.633 -19.296 1.00 74.69 72 ALA A O 1
ATOM 572 N N . GLU A 1 73 ? 3.078 6.603 -19.719 1.00 75.56 73 GLU A N 1
ATOM 573 C CA . GLU A 1 73 ? 4.161 7.488 -19.286 1.00 75.56 73 GLU A CA 1
ATOM 574 C C . GLU A 1 73 ? 3.623 8.589 -18.361 1.00 75.56 73 GLU A C 1
ATOM 576 O O . GLU A 1 73 ? 2.418 8.884 -18.324 1.00 75.56 73 GLU A O 1
ATOM 581 N N . GLY A 1 74 ? 4.518 9.170 -17.558 1.00 80.88 74 GLY A N 1
ATOM 582 C CA . GLY A 1 74 ? 4.181 10.228 -16.607 1.00 80.88 74 GLY A CA 1
ATOM 583 C C . GLY A 1 74 ? 3.108 9.798 -15.602 1.00 80.88 74 GLY A C 1
ATOM 584 O O . GLY A 1 74 ? 3.217 8.755 -14.958 1.00 80.88 74 GLY A O 1
ATOM 585 N N . MET A 1 75 ? 2.042 10.593 -15.469 1.00 80.81 75 MET A N 1
ATOM 586 C CA . MET A 1 75 ? 0.983 10.342 -14.480 1.00 80.81 75 MET A CA 1
ATOM 587 C C . MET A 1 75 ? 0.206 9.047 -14.731 1.00 80.81 75 MET A C 1
ATOM 589 O O . MET A 1 75 ? -0.196 8.390 -13.775 1.00 80.81 75 MET A O 1
ATOM 593 N N . SER A 1 76 ? 0.019 8.640 -15.989 1.00 83.44 76 SER A N 1
ATOM 594 C CA . SER A 1 76 ? -0.713 7.405 -16.312 1.00 83.44 76 SER A CA 1
ATOM 595 C C . SER A 1 76 ? -0.008 6.156 -15.764 1.00 83.44 76 SER A C 1
ATOM 597 O O . SER A 1 76 ? -0.646 5.283 -15.175 1.00 83.44 76 SER A O 1
ATOM 599 N N . ALA A 1 77 ? 1.324 6.125 -15.857 1.00 83.25 77 ALA A N 1
ATOM 600 C CA . ALA A 1 77 ? 2.178 5.104 -15.261 1.00 83.25 77 ALA A CA 1
ATOM 601 C C . ALA A 1 77 ? 2.081 5.088 -13.726 1.00 83.25 77 ALA A C 1
ATOM 603 O O . ALA A 1 77 ? 1.958 4.021 -13.121 1.00 83.25 77 ALA A O 1
ATOM 604 N N . VAL A 1 78 ? 2.079 6.268 -13.094 1.00 84.50 78 VAL A N 1
ATOM 605 C CA . VAL A 1 78 ? 1.909 6.398 -11.637 1.00 84.50 78 VAL A CA 1
ATOM 606 C C . VAL A 1 78 ? 0.556 5.837 -11.195 1.00 84.50 78 VAL A C 1
ATOM 608 O O . VAL A 1 78 ? 0.504 5.051 -10.251 1.00 84.50 78 VAL A O 1
ATOM 611 N N . PHE A 1 79 ? -0.532 6.173 -11.894 1.00 87.12 79 PHE A N 1
ATOM 612 C CA . PHE A 1 79 ? -1.866 5.658 -11.573 1.00 87.12 79 PHE A CA 1
ATOM 613 C C . PHE A 1 79 ? -1.955 4.134 -11.683 1.00 87.12 79 PHE A C 1
ATOM 615 O O . PHE A 1 79 ? -2.544 3.502 -10.805 1.00 87.12 79 PHE A O 1
ATOM 622 N N . LEU A 1 80 ? -1.343 3.532 -12.709 1.00 88.06 80 LEU A N 1
ATOM 623 C CA . LEU A 1 80 ? -1.293 2.073 -12.849 1.00 88.06 80 LEU A CA 1
ATOM 624 C C . LEU A 1 80 ? -0.589 1.416 -11.657 1.00 88.06 80 LEU A C 1
ATOM 626 O O . LEU A 1 80 ? -1.105 0.452 -11.094 1.00 88.06 80 LEU A O 1
ATOM 630 N N . ILE A 1 81 ? 0.551 1.960 -11.230 1.00 88.38 81 ILE A N 1
ATOM 631 C CA . ILE A 1 81 ? 1.281 1.437 -10.069 1.00 88.38 81 ILE A CA 1
ATOM 632 C C . ILE A 1 81 ? 0.457 1.592 -8.793 1.00 88.38 81 ILE A C 1
ATOM 634 O O . ILE A 1 81 ? 0.353 0.635 -8.029 1.00 88.38 81 ILE A O 1
ATOM 638 N N . ILE A 1 82 ? -0.164 2.757 -8.575 1.00 88.25 82 ILE A N 1
ATOM 639 C CA . ILE A 1 82 ? -1.027 3.001 -7.411 1.00 88.25 82 ILE A CA 1
ATOM 640 C C . ILE A 1 82 ? -2.175 1.991 -7.372 1.00 88.25 82 ILE A C 1
ATOM 642 O O . ILE A 1 82 ? -2.500 1.487 -6.299 1.00 88.25 82 ILE A O 1
ATOM 646 N N . LEU A 1 83 ? -2.783 1.667 -8.515 1.00 90.12 83 LEU A N 1
ATOM 647 C CA . LEU A 1 83 ? -3.877 0.700 -8.587 1.00 90.12 83 LEU A CA 1
ATOM 648 C C . LEU A 1 83 ? -3.411 -0.701 -8.172 1.00 90.12 83 LEU A C 1
ATOM 650 O O . LEU A 1 83 ? -4.042 -1.332 -7.321 1.00 90.12 83 LEU A O 1
ATOM 654 N N . ILE A 1 84 ? -2.284 -1.164 -8.719 1.00 89.75 84 ILE A N 1
ATOM 655 C CA . ILE A 1 84 ? -1.710 -2.484 -8.412 1.00 89.75 84 ILE A CA 1
ATOM 656 C C . ILE A 1 84 ? -1.288 -2.569 -6.937 1.00 89.75 84 ILE A C 1
ATOM 658 O O . ILE A 1 84 ? -1.572 -3.551 -6.244 1.00 89.75 84 ILE A O 1
ATOM 662 N N . ASP A 1 85 ? -0.637 -1.526 -6.430 1.00 88.25 85 ASP A N 1
ATOM 663 C CA . ASP A 1 85 ? -0.192 -1.435 -5.041 1.00 88.25 85 ASP A CA 1
ATOM 664 C C . ASP A 1 85 ? -1.384 -1.371 -4.066 1.00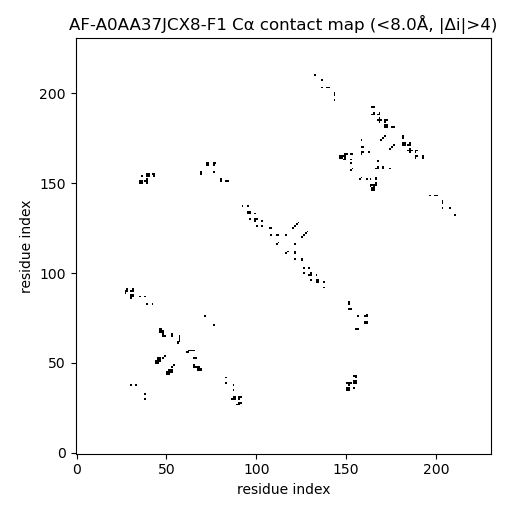 88.25 85 ASP A C 1
ATOM 666 O O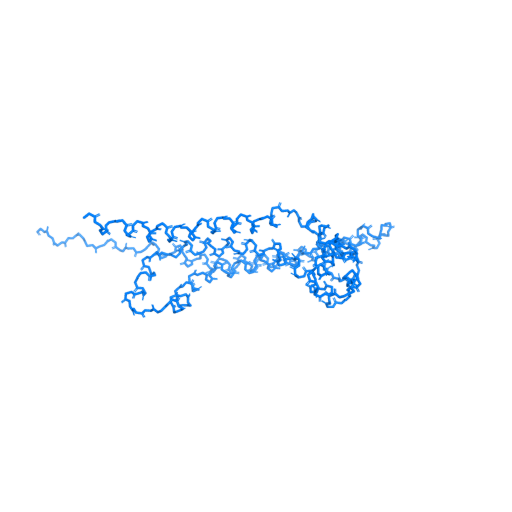 . ASP A 1 85 ? -1.421 -2.092 -3.065 1.00 88.25 85 ASP A O 1
ATOM 670 N N . THR A 1 86 ? -2.423 -0.597 -4.398 1.00 88.50 86 THR A N 1
ATOM 671 C CA . THR A 1 86 ? -3.668 -0.529 -3.615 1.00 88.50 86 THR A CA 1
ATOM 672 C C . THR A 1 86 ? -4.351 -1.889 -3.562 1.00 88.50 86 THR A C 1
ATOM 674 O O . THR A 1 86 ? -4.754 -2.323 -2.483 1.00 88.50 86 THR A O 1
ATOM 677 N N . TRP A 1 87 ? -4.441 -2.604 -4.686 1.00 89.69 87 TRP A N 1
ATOM 678 C CA . TRP A 1 87 ? -5.007 -3.955 -4.725 1.00 89.69 87 TRP A CA 1
ATOM 679 C C . TRP A 1 87 ? -4.245 -4.929 -3.816 1.00 89.69 87 TRP A C 1
ATOM 681 O O . TRP A 1 87 ? -4.860 -5.700 -3.080 1.00 89.69 87 TRP A O 1
ATOM 691 N N . THR A 1 88 ? -2.915 -4.836 -3.796 1.00 87.44 88 THR A N 1
ATOM 692 C CA . THR A 1 88 ? -2.051 -5.698 -2.974 1.00 87.44 88 THR A CA 1
ATOM 693 C C . THR A 1 88 ? -2.218 -5.430 -1.477 1.00 87.44 88 THR A C 1
ATOM 695 O O . THR A 1 88 ? -2.137 -6.353 -0.670 1.00 87.44 88 THR A O 1
ATOM 698 N N . VAL A 1 89 ? -2.464 -4.175 -1.085 1.00 85.62 89 VAL A N 1
ATOM 699 C CA . VAL A 1 89 ? -2.444 -3.761 0.332 1.00 85.62 89 VAL A CA 1
ATOM 700 C C . VAL A 1 89 ? -3.820 -3.512 0.948 1.00 85.62 89 VAL A C 1
ATOM 702 O O . VAL A 1 89 ? -3.960 -3.504 2.174 1.00 85.62 89 VAL A O 1
ATOM 705 N N . THR A 1 90 ? -4.867 -3.438 0.129 1.00 86.44 90 THR A N 1
ATOM 706 C CA . THR A 1 90 ? -6.267 -3.495 0.585 1.00 86.44 90 THR A CA 1
ATOM 707 C C . THR A 1 90 ? -6.511 -4.572 1.661 1.00 86.44 90 THR A C 1
ATOM 709 O O . THR A 1 90 ? -7.125 -4.245 2.682 1.00 86.44 90 THR A O 1
ATOM 712 N N . PRO A 1 91 ? -5.993 -5.811 1.537 1.00 85.50 91 PRO A N 1
ATOM 713 C CA . PRO A 1 91 ? -6.232 -6.869 2.520 1.00 85.50 91 PRO A CA 1
ATOM 714 C C . PRO A 1 91 ? -5.644 -6.550 3.896 1.00 85.50 91 PRO A C 1
ATOM 716 O O . PRO A 1 91 ? -6.300 -6.746 4.919 1.00 85.50 91 PRO A O 1
ATOM 719 N N . SER A 1 92 ? -4.431 -5.995 3.928 1.00 82.69 92 SER A N 1
ATOM 720 C CA . SER A 1 92 ? -3.748 -5.603 5.162 1.00 82.69 92 SER A CA 1
ATOM 721 C C . SER A 1 92 ? -4.544 -4.543 5.922 1.00 82.69 92 SER A C 1
ATOM 723 O O . SER A 1 92 ? -4.740 -4.651 7.133 1.00 82.69 92 SER A O 1
ATOM 725 N N . VAL A 1 93 ? -5.061 -3.536 5.209 1.00 80.88 93 VAL A N 1
ATOM 726 C CA . VAL A 1 93 ? -5.886 -2.474 5.804 1.00 80.88 93 VAL A CA 1
ATOM 727 C C . VAL A 1 93 ? -7.201 -3.045 6.331 1.00 80.88 93 VAL A C 1
ATOM 729 O O . VAL A 1 93 ? -7.607 -2.721 7.446 1.00 80.88 93 VAL A O 1
ATOM 732 N N . MET A 1 94 ? -7.843 -3.945 5.580 1.00 80.50 94 MET A N 1
ATOM 733 C CA . MET A 1 94 ? -9.063 -4.618 6.032 1.00 80.50 94 MET A CA 1
ATOM 734 C C . MET A 1 94 ? -8.844 -5.377 7.346 1.00 80.50 94 MET A C 1
ATOM 736 O O . MET A 1 94 ? -9.666 -5.254 8.253 1.00 80.50 94 MET A O 1
ATOM 740 N N . ILE A 1 95 ? -7.735 -6.111 7.488 1.00 80.56 95 ILE A N 1
ATOM 741 C CA . ILE A 1 95 ? -7.410 -6.845 8.722 1.00 80.56 95 ILE A CA 1
ATOM 742 C C . ILE A 1 95 ? -7.261 -5.885 9.905 1.00 80.56 95 ILE A C 1
ATOM 744 O O . ILE A 1 95 ? -7.846 -6.128 10.961 1.00 80.56 95 ILE A O 1
ATOM 748 N N . ILE A 1 96 ? -6.533 -4.778 9.730 1.00 77.50 96 ILE A N 1
ATOM 749 C CA . ILE A 1 96 ? -6.329 -3.786 10.795 1.00 77.50 96 ILE A CA 1
ATOM 750 C C . ILE A 1 96 ? -7.659 -3.156 11.219 1.00 77.50 96 ILE A C 1
ATOM 752 O O . ILE A 1 96 ? -7.939 -3.039 12.413 1.00 77.50 96 ILE A O 1
ATOM 756 N N . LEU A 1 97 ? -8.510 -2.796 10.257 1.00 75.94 97 LEU A N 1
ATOM 757 C CA . LEU A 1 97 ? -9.830 -2.235 10.541 1.00 75.94 97 LEU A CA 1
ATOM 758 C C . LEU A 1 97 ? -10.720 -3.233 11.286 1.00 75.94 97 LEU A C 1
ATOM 760 O O . LEU A 1 97 ? -11.395 -2.860 12.244 1.00 75.94 97 LEU A O 1
ATOM 764 N N . ILE A 1 98 ? -10.701 -4.506 10.886 1.00 77.69 98 ILE A N 1
ATOM 765 C CA . ILE A 1 98 ? -11.478 -5.569 11.534 1.00 77.69 98 ILE A CA 1
ATOM 766 C C . ILE A 1 98 ? -10.968 -5.832 12.954 1.00 77.69 98 ILE A C 1
ATOM 768 O O . ILE A 1 98 ? -11.783 -5.959 13.866 1.00 77.69 98 ILE A O 1
ATOM 772 N N . ALA A 1 99 ? -9.651 -5.867 13.167 1.00 73.50 99 ALA A N 1
ATOM 773 C CA . ALA A 1 99 ? -9.054 -6.001 14.495 1.00 73.50 99 ALA A CA 1
ATOM 774 C C . ALA A 1 99 ? -9.431 -4.819 15.403 1.00 73.50 99 ALA A C 1
ATOM 776 O O . ALA A 1 99 ? -9.846 -5.017 16.543 1.00 73.50 99 ALA A O 1
ATOM 777 N N . GLY A 1 100 ? -9.390 -3.591 14.879 1.00 72.44 100 GLY A N 1
ATOM 778 C CA . GLY A 1 100 ? -9.854 -2.412 15.610 1.00 72.44 100 GLY A CA 1
ATOM 779 C C . GLY A 1 100 ? -11.353 -2.466 15.939 1.00 72.44 100 GLY A C 1
ATOM 780 O O . GLY A 1 100 ? -11.766 -2.093 17.034 1.00 72.44 100 GLY A O 1
ATOM 781 N N . LEU A 1 101 ? -12.178 -2.991 15.027 1.00 75.00 101 LEU A N 1
ATOM 782 C CA . LEU A 1 101 ? -13.622 -3.169 15.225 1.00 75.00 101 LEU A CA 1
ATOM 783 C C . LEU A 1 101 ? -13.947 -4.210 16.302 1.00 75.00 101 LEU A C 1
ATOM 785 O O . LEU A 1 101 ? -14.961 -4.057 16.988 1.00 75.00 101 LEU A O 1
ATOM 789 N N . GLN A 1 102 ? -13.112 -5.245 16.450 1.00 74.50 102 GLN A N 1
ATOM 790 C CA . GLN A 1 102 ? -13.218 -6.230 17.534 1.00 74.50 102 GLN A CA 1
ATOM 791 C C . GLN A 1 102 ? -12.917 -5.611 18.904 1.00 74.50 102 GLN A C 1
ATOM 793 O O . GLN A 1 102 ? -13.488 -6.050 19.897 1.00 74.50 102 GLN A O 1
ATOM 798 N N . GLY A 1 103 ? -12.087 -4.564 18.958 1.00 71.75 103 GLY A N 1
ATOM 799 C CA . GLY A 1 103 ? -11.817 -3.808 20.184 1.00 71.75 103 GLY A CA 1
ATOM 800 C C . GLY A 1 103 ? -12.995 -2.958 20.677 1.00 71.75 103 GLY A C 1
ATOM 801 O O . GLY A 1 103 ? -13.003 -2.532 21.831 1.00 71.75 103 GLY A O 1
ATOM 802 N N . VAL A 1 104 ? -14.012 -2.714 19.839 1.00 78.31 104 VAL A N 1
ATOM 803 C CA . VAL A 1 104 ? -15.203 -1.958 20.246 1.00 78.31 104 VAL A CA 1
ATOM 804 C C . VAL A 1 104 ? -16.138 -2.862 21.047 1.00 78.31 104 VAL A C 1
ATOM 806 O O . VAL A 1 104 ? -16.859 -3.683 20.470 1.00 78.31 104 VAL A O 1
ATOM 809 N N . GLN A 1 105 ? -16.147 -2.652 22.365 1.00 77.50 105 GLN A N 1
ATOM 810 C CA . GLN A 1 105 ? -17.051 -3.292 23.321 1.00 77.50 105 GLN A CA 1
ATOM 811 C C . GLN A 1 105 ? -18.506 -3.257 22.834 1.00 77.50 105 GLN A C 1
ATOM 813 O O . GLN A 1 105 ? -19.000 -2.247 22.316 1.00 77.50 105 GLN A O 1
ATOM 818 N N . ARG A 1 106 ? -19.191 -4.394 22.964 1.00 78.12 106 ARG A N 1
ATOM 819 C CA . ARG A 1 106 ? -20.559 -4.570 22.465 1.00 78.12 106 ARG A CA 1
ATOM 820 C C . ARG A 1 106 ? -21.547 -3.712 23.259 1.00 78.12 106 ARG A C 1
ATOM 822 O O . ARG A 1 106 ? -22.490 -3.178 22.681 1.00 78.12 106 ARG A O 1
ATOM 829 N N . GLU A 1 107 ? -21.246 -3.502 24.531 1.00 80.44 107 GLU A N 1
ATOM 830 C CA . GLU A 1 107 ? -21.989 -2.711 25.503 1.00 80.44 107 GLU A CA 1
ATOM 831 C C . GLU A 1 107 ? -22.119 -1.246 25.061 1.00 80.44 107 GLU A C 1
ATOM 833 O O . GLU A 1 107 ? -23.200 -0.674 25.160 1.00 80.44 107 GLU A O 1
ATOM 838 N N . LEU A 1 108 ? -21.064 -0.646 24.482 1.00 82.19 108 LEU A N 1
ATOM 839 C CA . LEU A 1 108 ? -21.129 0.727 23.955 1.00 82.19 108 LEU A CA 1
ATOM 840 C C . LEU A 1 108 ? -22.109 0.856 22.784 1.00 82.19 108 LEU A C 1
ATOM 842 O O . LEU A 1 108 ? -22.812 1.858 22.664 1.00 82.19 108 LEU A O 1
ATOM 846 N N . LYS A 1 109 ? -22.158 -0.152 21.907 1.00 82.69 109 LYS A N 1
ATOM 847 C CA . LYS A 1 109 ? -23.085 -0.160 20.768 1.00 82.69 109 LYS A CA 1
ATOM 848 C C . LYS A 1 109 ? -24.520 -0.336 21.254 1.00 82.69 109 LYS A C 1
ATOM 850 O O . LYS A 1 109 ? -25.404 0.365 20.781 1.00 82.69 109 LYS A O 1
ATOM 855 N N . GLU A 1 110 ? -24.744 -1.249 22.196 1.00 81.88 110 GLU A N 1
ATOM 856 C CA . GLU A 1 110 ? -26.067 -1.505 22.773 1.00 81.88 110 GLU A CA 1
ATOM 857 C C . GLU A 1 110 ? -26.588 -0.291 23.553 1.00 81.88 110 GLU A C 1
ATOM 859 O O . GLU A 1 110 ? -27.730 0.108 23.341 1.00 81.88 110 GLU A O 1
ATOM 864 N N . ALA A 1 111 ? -25.736 0.381 24.334 1.00 84.81 111 ALA A N 1
ATOM 865 C CA . ALA A 1 111 ? -26.078 1.641 24.989 1.00 84.81 111 ALA A CA 1
ATOM 866 C C . ALA A 1 111 ? -26.491 2.720 23.975 1.00 84.81 111 ALA A C 1
ATOM 868 O O . ALA A 1 111 ? -27.528 3.352 24.144 1.00 84.81 111 ALA A O 1
ATOM 869 N N . ALA A 1 112 ? -25.745 2.892 22.879 1.00 84.00 112 ALA A N 1
ATOM 870 C CA . ALA A 1 112 ? -26.082 3.872 21.844 1.00 84.00 112 ALA A CA 1
ATOM 871 C C . ALA A 1 112 ? -27.470 3.636 21.227 1.00 84.00 112 ALA A C 1
ATOM 873 O O . ALA A 1 112 ? -28.217 4.588 21.008 1.00 84.00 112 ALA A O 1
ATOM 874 N N . TYR A 1 113 ? -27.835 2.372 20.988 1.00 84.81 113 TYR A N 1
ATOM 875 C CA . TYR A 1 113 ? -29.169 2.027 20.495 1.00 84.81 113 TYR A CA 1
ATOM 876 C C . TYR A 1 113 ? -30.264 2.285 21.536 1.00 84.81 113 TYR A C 1
ATOM 878 O O . TYR A 1 113 ? -31.344 2.737 21.163 1.00 84.81 113 TYR A O 1
ATOM 886 N N . LEU A 1 114 ? -29.990 2.056 22.826 1.00 87.06 114 LEU A N 1
ATOM 887 C CA . LEU A 1 114 ? -30.915 2.399 23.913 1.00 87.06 114 LEU A CA 1
ATOM 888 C C . LEU A 1 114 ? -31.144 3.916 24.022 1.00 87.06 114 LEU A C 1
ATOM 890 O O . LEU A 1 114 ? -32.249 4.340 24.344 1.00 87.06 114 LEU A O 1
ATOM 894 N N . PHE A 1 115 ? -30.140 4.729 23.682 1.00 87.50 115 PHE A N 1
ATOM 895 C CA . PHE A 1 115 ? -30.252 6.191 23.594 1.00 87.50 115 PHE A CA 1
ATOM 896 C C . PHE A 1 115 ? -30.821 6.699 22.253 1.00 87.50 115 PHE A C 1
ATOM 898 O O . PHE A 1 115 ? -30.807 7.900 21.995 1.00 87.50 115 PHE A O 1
ATOM 905 N N . GLY A 1 116 ? -31.333 5.814 21.390 1.00 88.38 116 GLY A N 1
ATOM 906 C CA . GLY A 1 116 ? -31.984 6.196 20.132 1.00 88.38 116 GLY A CA 1
ATOM 907 C C . GLY A 1 116 ? -31.031 6.593 18.998 1.00 88.38 116 GLY A C 1
ATOM 908 O O . GLY A 1 116 ? -31.486 7.127 17.986 1.00 88.38 116 GLY A O 1
ATOM 909 N N . ALA A 1 117 ? -29.725 6.328 19.120 1.00 88.06 117 ALA A N 1
ATOM 910 C CA . ALA A 1 117 ? -28.772 6.620 18.053 1.00 88.06 117 ALA A CA 1
ATOM 911 C C . ALA A 1 117 ? -29.008 5.719 16.828 1.00 88.06 117 ALA A C 1
ATOM 913 O O . ALA A 1 117 ? -29.198 4.503 16.938 1.00 88.06 117 ALA A O 1
ATOM 914 N N . ASN A 1 118 ? -28.952 6.306 15.630 1.00 87.31 118 ASN A N 1
ATOM 915 C CA . ASN A 1 118 ? -29.021 5.550 14.382 1.00 87.31 118 ASN A CA 1
ATOM 916 C C . ASN A 1 118 ? -27.666 4.877 14.057 1.00 87.31 118 ASN A C 1
ATOM 918 O O . ASN A 1 118 ? -26.616 5.255 14.574 1.00 87.31 118 ASN A O 1
ATOM 922 N N . LYS A 1 119 ? -27.659 3.911 13.127 1.00 81.25 119 LYS A N 1
ATOM 923 C CA . LYS A 1 119 ? -26.444 3.154 12.750 1.00 81.25 119 LYS A CA 1
ATOM 924 C C . LYS A 1 119 ? -25.282 4.026 12.249 1.00 81.25 119 LYS A C 1
ATOM 926 O O . LYS A 1 119 ? -24.127 3.674 12.470 1.00 81.25 119 LYS A O 1
ATOM 931 N N . TRP A 1 120 ? -25.572 5.129 11.560 1.00 85.12 120 TRP A N 1
ATOM 932 C CA . TRP A 1 120 ? -24.567 6.067 11.055 1.00 85.12 120 TRP A CA 1
ATOM 933 C C . TRP A 1 120 ? -23.971 6.930 12.175 1.00 85.12 120 TRP A C 1
ATOM 935 O O . TRP A 1 120 ? -22.760 7.123 12.203 1.00 85.12 120 TRP A O 1
ATOM 945 N N . GLN A 1 121 ? -24.789 7.365 13.137 1.00 86.00 121 GLN A N 1
ATOM 946 C CA . GLN A 1 121 ? -24.351 8.068 14.349 1.00 86.00 121 GLN A CA 1
ATOM 947 C C . GLN A 1 121 ? -23.486 7.152 15.218 1.00 86.00 121 GLN A C 1
ATOM 949 O O . GLN A 1 121 ? -22.361 7.499 15.555 1.00 86.00 121 GLN A O 1
ATOM 954 N N . THR A 1 122 ? -23.924 5.914 15.475 1.00 84.12 122 THR A N 1
ATOM 955 C CA . THR A 1 122 ? -23.099 4.919 16.182 1.00 84.12 122 THR A CA 1
ATOM 956 C C . THR A 1 122 ? -21.763 4.682 15.468 1.00 84.12 122 THR A C 1
ATOM 958 O O . THR A 1 122 ? -20.722 4.553 16.112 1.00 84.12 122 THR A O 1
ATOM 961 N N . PHE A 1 123 ? -21.755 4.640 14.133 1.00 83.50 123 PHE A N 1
ATOM 962 C CA . PHE A 1 123 ? -20.518 4.487 13.371 1.00 83.50 123 PHE A CA 1
ATOM 963 C C . PHE A 1 123 ? -19.597 5.708 13.511 1.00 83.50 123 PHE A C 1
ATOM 965 O O . PHE A 1 123 ? -18.430 5.560 13.873 1.00 83.50 123 PHE A O 1
ATOM 972 N N . LYS A 1 124 ? -20.110 6.913 13.256 1.00 86.94 124 LYS A N 1
ATOM 973 C CA . LYS A 1 124 ? -19.308 8.138 13.226 1.00 86.94 124 LYS A CA 1
ATOM 974 C C . LYS A 1 124 ? -18.862 8.606 14.612 1.00 86.94 124 LYS A C 1
ATOM 976 O O . LYS A 1 124 ? -17.724 9.043 14.744 1.00 86.94 124 LYS A O 1
ATOM 981 N N . ASP A 1 125 ? -19.719 8.484 15.620 1.00 86.06 125 ASP A N 1
ATOM 982 C CA . ASP A 1 125 ? -19.510 9.100 16.936 1.00 86.06 125 ASP A CA 1
ATOM 983 C C . ASP A 1 125 ? -18.919 8.128 17.967 1.00 86.06 125 ASP A C 1
ATOM 985 O O . ASP A 1 125 ? -18.339 8.561 18.958 1.00 86.06 125 ASP A O 1
ATOM 989 N N . ILE A 1 126 ? -19.017 6.813 17.735 1.00 84.56 126 ILE A N 1
ATOM 990 C CA . ILE A 1 126 ? -18.479 5.792 18.653 1.00 84.56 126 ILE A CA 1
ATOM 991 C C . ILE A 1 126 ? -17.396 4.964 17.968 1.00 84.56 126 ILE A C 1
ATOM 993 O O . ILE A 1 126 ? -16.278 4.859 18.469 1.00 84.56 126 ILE A O 1
ATOM 997 N N . VAL A 1 127 ? -17.695 4.386 16.804 1.00 83.94 127 VAL A N 1
ATOM 998 C CA . VAL A 1 127 ? -16.775 3.443 16.151 1.00 83.94 127 VAL A CA 1
ATOM 999 C C . VAL A 1 127 ? -15.541 4.154 15.579 1.00 83.94 127 VAL A C 1
ATOM 1001 O O . VAL A 1 127 ? -14.424 3.727 15.866 1.00 83.94 127 VAL A O 1
ATOM 1004 N N . ILE A 1 128 ? -15.702 5.248 14.823 1.00 85.75 128 ILE A N 1
ATOM 1005 C CA . ILE A 1 128 ? -14.567 5.991 14.241 1.00 85.75 128 ILE A CA 1
ATOM 1006 C C . ILE A 1 128 ? -13.610 6.546 15.315 1.00 85.75 128 ILE A C 1
ATOM 1008 O O . ILE A 1 128 ? -12.404 6.355 15.154 1.00 85.75 128 ILE A O 1
ATOM 1012 N N . PRO A 1 129 ? -14.063 7.196 16.408 1.00 85.56 129 PRO A N 1
ATOM 1013 C CA . PRO A 1 129 ? -13.158 7.744 17.419 1.00 85.56 129 PRO A CA 1
ATOM 1014 C C . PRO A 1 129 ? -12.337 6.670 18.131 1.00 85.56 129 PRO A C 1
ATOM 1016 O O . PRO A 1 129 ? -11.143 6.869 18.345 1.00 85.56 129 PRO A O 1
ATOM 1019 N N . ILE A 1 130 ? -12.942 5.515 18.424 1.00 83.44 130 ILE A N 1
ATOM 1020 C CA . ILE A 1 130 ? -12.244 4.374 19.035 1.00 83.44 130 ILE A CA 1
ATOM 1021 C C . ILE A 1 130 ? -11.234 3.760 18.052 1.00 83.44 130 ILE A C 1
ATOM 1023 O O . ILE A 1 130 ? -10.140 3.370 18.450 1.00 83.44 130 ILE A O 1
ATOM 1027 N N . LEU A 1 131 ? -11.567 3.717 16.758 1.00 84.06 131 LEU A N 1
ATOM 1028 C CA . LEU A 1 131 ? -10.677 3.233 15.697 1.00 84.06 131 LEU A CA 1
ATOM 1029 C C . LEU A 1 131 ? -9.579 4.227 15.302 1.00 84.06 131 LEU A C 1
ATOM 1031 O O . LEU A 1 131 ? -8.580 3.820 14.711 1.00 84.06 131 LEU A O 1
ATOM 1035 N N . LYS A 1 132 ? -9.744 5.522 15.589 1.00 84.44 132 LYS A N 1
ATOM 1036 C CA . LYS A 1 132 ? -8.826 6.598 15.191 1.00 84.44 132 LYS A CA 1
ATOM 1037 C C . LYS A 1 132 ? -7.347 6.301 15.488 1.00 84.44 132 LYS A C 1
ATOM 1039 O O . LYS A 1 132 ? -6.549 6.487 14.564 1.00 84.44 132 LYS A O 1
ATOM 1044 N N . PRO A 1 133 ? -6.938 5.836 16.688 1.00 81.25 133 PRO A N 1
ATOM 1045 C CA . PRO A 1 133 ? -5.540 5.481 16.937 1.00 81.25 133 PRO A CA 1
ATOM 1046 C C . PRO A 1 133 ? -5.045 4.367 16.002 1.00 81.25 133 PRO A C 1
ATOM 1048 O O . PRO A 1 133 ? -3.975 4.510 15.418 1.00 81.25 133 PRO A O 1
ATOM 1051 N N . SER A 1 134 ? -5.839 3.315 15.776 1.00 81.19 134 SER A N 1
ATOM 1052 C CA . SER A 1 134 ? -5.489 2.199 14.880 1.00 81.19 134 SER A CA 1
ATOM 1053 C C . SER A 1 134 ? -5.434 2.602 13.404 1.00 81.19 134 SER A C 1
ATOM 1055 O O . SER A 1 134 ? -4.550 2.170 12.669 1.00 81.19 134 SER A O 1
ATOM 1057 N N . ILE A 1 135 ? -6.357 3.455 12.955 1.00 84.50 135 ILE A N 1
ATOM 1058 C CA . ILE A 1 135 ? -6.351 3.990 11.589 1.00 84.50 135 ILE A CA 1
ATOM 1059 C C . ILE A 1 135 ? -5.107 4.855 11.386 1.00 84.50 135 ILE A C 1
ATOM 1061 O O . ILE A 1 135 ? -4.394 4.684 10.400 1.00 84.50 135 ILE A O 1
ATOM 1065 N N . THR A 1 136 ? -4.799 5.732 12.342 1.00 83.88 136 THR A N 1
ATOM 1066 C CA . THR A 1 136 ? -3.642 6.633 12.255 1.00 83.88 136 THR A CA 1
ATOM 1067 C C . THR A 1 136 ? -2.332 5.850 12.168 1.00 83.88 136 THR A C 1
ATOM 1069 O O . THR A 1 136 ? -1.524 6.114 11.280 1.00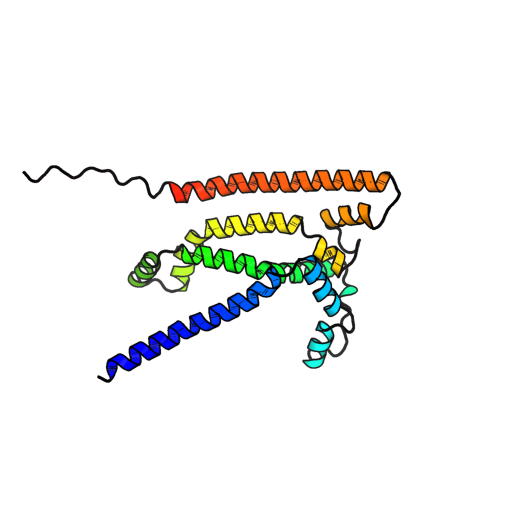 83.88 136 THR A O 1
ATOM 1072 N N . THR A 1 137 ? -2.132 4.844 13.025 1.00 82.25 137 THR A N 1
ATOM 1073 C CA . THR A 1 137 ? -0.930 3.996 12.968 1.00 82.25 137 THR A CA 1
ATOM 1074 C C . THR A 1 137 ? -0.843 3.226 11.652 1.00 82.25 137 THR A C 1
ATOM 1076 O O . THR A 1 137 ? 0.233 3.173 11.058 1.00 82.25 137 THR A O 1
ATOM 1079 N N . SER A 1 138 ? -1.965 2.700 11.148 1.00 84.38 138 SER A N 1
ATOM 1080 C CA . SER A 1 138 ? -2.007 1.985 9.867 1.00 84.38 138 SER A CA 1
ATOM 1081 C C . SER A 1 138 ? -1.637 2.870 8.677 1.00 84.38 138 SER A C 1
ATOM 1083 O O . SER A 1 138 ? -0.855 2.451 7.827 1.00 84.38 138 SER A O 1
ATOM 1085 N N . ILE A 1 139 ? -2.132 4.112 8.641 1.00 86.06 139 ILE A N 1
ATOM 1086 C CA . ILE A 1 139 ? -1.838 5.071 7.572 1.00 86.06 139 ILE A CA 1
ATOM 1087 C C . ILE A 1 139 ? -0.360 5.447 7.601 1.00 86.06 139 ILE A C 1
ATOM 1089 O O . ILE A 1 139 ? 0.279 5.452 6.556 1.00 86.06 139 ILE A O 1
ATOM 1093 N N .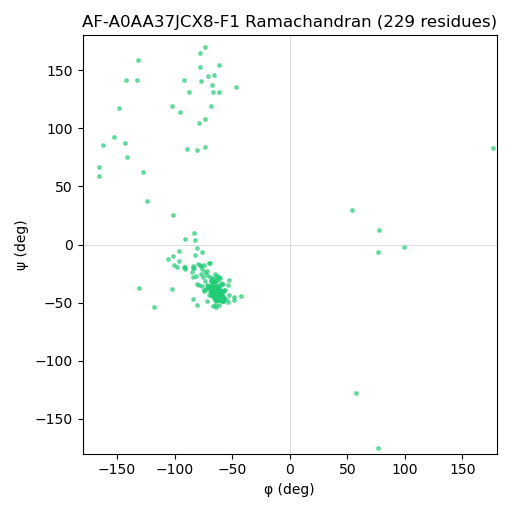 ILE A 1 140 ? 0.208 5.717 8.779 1.00 84.94 140 ILE A N 1
ATOM 1094 C CA . ILE A 1 140 ? 1.628 6.074 8.889 1.00 84.94 140 ILE A CA 1
ATOM 1095 C C . ILE A 1 140 ? 2.516 4.905 8.454 1.00 84.94 140 ILE A C 1
ATOM 1097 O O . ILE A 1 140 ? 3.404 5.093 7.626 1.00 84.94 140 ILE A O 1
ATOM 1101 N N . MET A 1 141 ? 2.252 3.691 8.951 1.00 83.44 141 MET A N 1
ATOM 1102 C CA . MET A 1 141 ? 2.972 2.493 8.504 1.00 83.44 141 MET A CA 1
ATOM 1103 C C . MET A 1 141 ? 2.857 2.306 6.993 1.00 83.44 141 MET A C 1
ATOM 1105 O O . MET A 1 141 ? 3.830 1.956 6.324 1.00 83.44 141 MET A O 1
ATOM 1109 N N . ARG A 1 142 ? 1.676 2.592 6.437 1.00 86.31 142 ARG A N 1
ATOM 1110 C CA . ARG A 1 142 ? 1.450 2.487 5.004 1.00 86.31 142 ARG A CA 1
ATOM 1111 C C . ARG A 1 142 ? 2.220 3.533 4.210 1.00 86.31 142 ARG A C 1
ATOM 1113 O O . ARG A 1 142 ? 2.785 3.186 3.180 1.00 86.31 142 ARG A O 1
ATOM 1120 N N . LEU A 1 143 ? 2.277 4.772 4.684 1.00 86.00 143 LEU A N 1
ATOM 1121 C CA . LEU A 1 143 ? 3.068 5.834 4.066 1.00 86.00 143 LEU A CA 1
ATOM 1122 C C . LEU A 1 143 ? 4.554 5.463 4.032 1.00 86.00 143 LEU A C 1
ATOM 1124 O O . LEU A 1 143 ? 5.192 5.617 2.995 1.00 86.00 143 LEU A O 1
ATOM 1128 N N . ILE A 1 144 ? 5.084 4.906 5.126 1.00 85.44 144 ILE A N 1
ATOM 1129 C CA . ILE A 1 144 ? 6.472 4.425 5.184 1.00 85.44 144 ILE A CA 1
ATOM 1130 C C . ILE A 1 144 ? 6.704 3.321 4.145 1.00 85.44 144 ILE A C 1
ATOM 1132 O O . ILE A 1 144 ? 7.657 3.396 3.372 1.00 85.44 144 ILE A O 1
ATOM 1136 N N . ALA A 1 145 ? 5.812 2.329 4.083 1.00 84.25 145 ALA A N 1
ATOM 1137 C CA . ALA A 1 145 ? 5.914 1.240 3.114 1.00 84.25 145 ALA A CA 1
ATOM 1138 C C . ALA A 1 145 ? 5.787 1.729 1.659 1.00 84.25 145 ALA A C 1
ATOM 1140 O O . ALA A 1 145 ? 6.489 1.228 0.787 1.00 84.25 145 ALA A O 1
ATOM 1141 N N . ALA A 1 146 ? 4.931 2.722 1.392 1.00 84.88 146 ALA A N 1
ATOM 1142 C CA . ALA A 1 146 ? 4.717 3.282 0.058 1.00 84.88 146 ALA A CA 1
ATOM 1143 C C . ALA A 1 146 ? 5.973 3.978 -0.497 1.00 84.88 146 ALA A C 1
ATOM 1145 O O . ALA A 1 146 ? 6.271 3.845 -1.681 1.00 84.88 146 ALA A O 1
ATOM 1146 N N . ILE A 1 147 ? 6.756 4.655 0.355 1.00 82.75 147 ILE A N 1
ATOM 1147 C CA . ILE A 1 147 ? 8.041 5.274 -0.036 1.00 82.75 147 ILE A CA 1
ATOM 1148 C C . ILE A 1 147 ? 9.041 4.218 -0.536 1.00 82.75 147 ILE A C 1
ATOM 1150 O O . ILE A 1 147 ? 9.896 4.508 -1.372 1.00 82.75 147 ILE A O 1
ATOM 1154 N N . GLN A 1 148 ? 8.924 2.986 -0.041 1.00 81.19 148 GLN A N 1
ATOM 1155 C CA . GLN A 1 148 ? 9.790 1.866 -0.395 1.00 81.19 148 GLN A CA 1
ATOM 1156 C C . GLN A 1 148 ? 9.262 1.039 -1.575 1.00 81.19 148 GLN A C 1
ATOM 1158 O O . GLN A 1 148 ? 9.857 0.018 -1.910 1.00 81.19 148 GLN A O 1
ATOM 1163 N N . VAL A 1 149 ? 8.160 1.430 -2.220 1.00 83.88 149 VAL A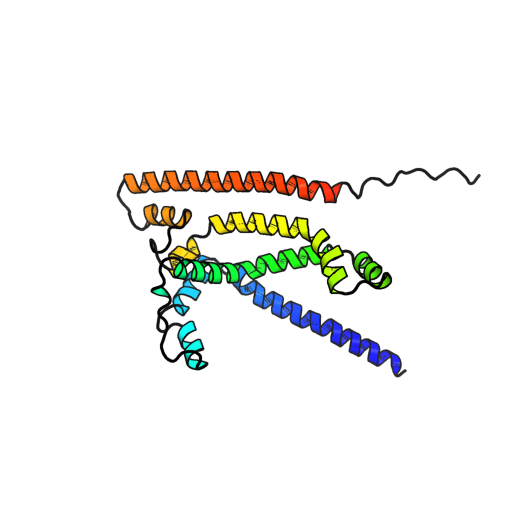 N 1
ATOM 1164 C CA . VAL A 1 149 ? 7.625 0.680 -3.363 1.00 83.88 149 VAL A CA 1
ATOM 1165 C C . VAL A 1 149 ? 8.510 0.915 -4.584 1.00 83.88 149 VAL A C 1
ATOM 1167 O O . VAL A 1 149 ? 8.495 1.979 -5.194 1.00 83.88 149 VAL A O 1
ATOM 1170 N N . TRP A 1 150 ? 9.276 -0.108 -4.961 1.00 84.38 150 TRP A N 1
ATOM 1171 C CA . TRP A 1 150 ? 10.078 -0.110 -6.190 1.00 84.38 150 TRP A CA 1
ATOM 1172 C C . TRP A 1 150 ? 9.886 -1.378 -7.012 1.00 84.38 150 TRP A C 1
ATOM 1174 O O . TRP A 1 150 ? 9.814 -1.301 -8.234 1.00 84.38 150 TRP A O 1
ATOM 1184 N N . SER A 1 151 ? 9.742 -2.537 -6.362 1.00 84.69 151 SER A N 1
ATOM 1185 C CA . SER A 1 151 ? 9.678 -3.827 -7.057 1.00 84.69 151 SER A CA 1
ATOM 1186 C C . SER A 1 151 ? 8.505 -3.895 -8.035 1.00 84.69 151 SER A C 1
ATOM 1188 O O . SER A 1 151 ? 8.672 -4.365 -9.154 1.00 84.69 151 SER A O 1
ATOM 1190 N N . ILE A 1 152 ? 7.335 -3.367 -7.653 1.00 87.25 152 ILE A N 1
ATOM 1191 C CA . ILE A 1 152 ? 6.163 -3.312 -8.540 1.00 87.25 152 ILE A CA 1
ATOM 1192 C C . ILE A 1 152 ? 6.426 -2.380 -9.727 1.00 87.25 152 ILE A C 1
ATOM 1194 O O . ILE A 1 152 ? 6.155 -2.750 -10.867 1.00 87.25 152 ILE A O 1
ATOM 1198 N N . ALA A 1 153 ? 6.997 -1.201 -9.469 1.00 85.62 153 ALA A N 1
ATOM 1199 C CA . ALA A 1 153 ? 7.284 -0.209 -10.499 1.00 85.62 153 ALA A CA 1
ATOM 1200 C C . ALA A 1 153 ? 8.266 -0.747 -11.554 1.00 85.62 153 ALA A C 1
ATOM 1202 O O . ALA A 1 153 ? 7.948 -0.748 -12.743 1.00 85.62 153 ALA A O 1
ATOM 1203 N N . VAL A 1 154 ? 9.410 -1.277 -11.109 1.00 85.94 154 VAL A N 1
ATOM 1204 C CA . VAL A 1 154 ? 10.470 -1.804 -11.983 1.00 85.94 154 VAL A CA 1
ATOM 1205 C C . VAL A 1 154 ? 9.991 -3.007 -12.785 1.00 85.94 154 VAL A C 1
ATOM 1207 O O . VAL A 1 154 ? 10.228 -3.090 -13.987 1.00 85.94 154 VAL A O 1
ATOM 1210 N N . MET A 1 155 ? 9.287 -3.947 -12.155 1.00 86.94 155 MET A N 1
ATOM 1211 C CA . MET A 1 155 ? 8.883 -5.176 -12.839 1.00 86.94 155 MET A CA 1
ATOM 1212 C C . MET A 1 155 ? 7.793 -4.930 -13.892 1.00 86.94 155 MET A C 1
ATOM 1214 O O . MET A 1 155 ? 7.819 -5.575 -14.946 1.00 86.94 155 MET A O 1
ATOM 1218 N N . VAL A 1 156 ? 6.865 -3.996 -13.635 1.00 85.50 156 VAL A N 1
ATOM 1219 C CA . VAL A 1 156 ? 5.760 -3.668 -14.552 1.00 85.50 156 VAL A CA 1
ATOM 1220 C C . VAL A 1 156 ? 6.212 -2.738 -15.679 1.00 85.50 156 VAL A C 1
ATOM 1222 O O . VAL A 1 156 ? 5.967 -3.046 -16.845 1.00 85.50 156 VAL A O 1
ATOM 1225 N N . LEU A 1 157 ? 6.862 -1.616 -15.355 1.00 82.56 157 LEU A N 1
ATOM 1226 C CA . LEU A 1 157 ? 7.176 -0.556 -16.325 1.00 82.56 157 LEU A CA 1
ATOM 1227 C C . LEU A 1 157 ? 8.628 -0.564 -16.813 1.00 82.56 157 LEU A C 1
ATOM 1229 O O . LEU A 1 157 ? 8.946 0.141 -17.771 1.00 82.56 157 LEU A O 1
ATOM 1233 N N . GLY A 1 158 ? 9.494 -1.363 -16.190 1.00 80.31 158 GLY A N 1
ATOM 1234 C CA . GLY A 1 158 ? 10.936 -1.282 -16.387 1.00 80.31 158 GLY A CA 1
ATOM 1235 C C . GLY A 1 158 ? 11.549 -0.101 -15.641 1.00 80.31 158 GLY A C 1
ATOM 1236 O O . GLY A 1 158 ? 10.880 0.619 -14.896 1.00 80.31 158 GLY A O 1
ATOM 1237 N N . TYR A 1 159 ? 12.845 0.097 -15.855 1.00 75.31 159 TYR A N 1
ATOM 1238 C CA . TYR A 1 159 ? 13.543 1.245 -15.295 1.00 75.31 159 TYR A CA 1
ATOM 1239 C C . TYR A 1 159 ? 13.259 2.517 -16.106 1.00 75.31 159 TYR A C 1
ATOM 1241 O O . TYR A 1 159 ? 13.041 2.461 -17.317 1.00 75.31 159 TYR A O 1
ATOM 1249 N N . SER A 1 160 ? 13.336 3.677 -15.454 1.00 69.12 160 SER A N 1
ATOM 1250 C CA . SER A 1 160 ? 13.311 5.023 -16.062 1.00 69.12 160 SER A CA 1
ATOM 1251 C C . SER A 1 160 ? 11.964 5.597 -16.530 1.00 69.12 160 SER A C 1
ATOM 1253 O O . SER A 1 160 ? 11.930 6.779 -16.866 1.00 69.12 160 SER A O 1
ATOM 1255 N N . LYS A 1 161 ? 10.845 4.857 -16.519 1.00 72.88 161 LYS A N 1
ATOM 1256 C CA . LYS A 1 161 ? 9.525 5.444 -16.867 1.00 72.88 161 LYS A CA 1
ATOM 1257 C C . LYS A 1 161 ? 8.931 6.329 -15.770 1.00 72.88 161 LYS A C 1
ATOM 1259 O O . LYS A 1 161 ? 8.156 7.239 -16.054 1.00 72.88 161 LYS A O 1
ATOM 1264 N N . VAL A 1 162 ? 9.279 6.050 -14.518 1.00 72.62 162 VAL A N 1
ATOM 1265 C CA . VAL A 1 162 ? 8.823 6.795 -13.340 1.00 72.62 162 VAL A CA 1
ATOM 1266 C C . VAL A 1 162 ? 9.933 6.764 -12.292 1.00 72.62 162 VAL A C 1
ATOM 1268 O O . VAL A 1 162 ? 10.290 5.674 -11.841 1.00 72.62 162 VAL A O 1
ATOM 1271 N N . PRO A 1 163 ? 10.499 7.923 -11.905 1.00 71.31 163 PRO A N 1
ATOM 1272 C CA . PRO A 1 163 ? 11.653 7.970 -11.018 1.00 71.31 163 PRO A CA 1
ATOM 1273 C C . PRO A 1 163 ? 11.218 7.794 -9.557 1.00 71.31 163 PRO A C 1
ATOM 1275 O O . PRO A 1 163 ? 11.075 8.767 -8.815 1.00 71.31 163 PRO A O 1
ATOM 1278 N N . PHE A 1 164 ? 11.007 6.552 -9.121 1.00 78.00 164 PHE A N 1
ATOM 1279 C CA . PHE A 1 164 ? 10.869 6.267 -7.690 1.00 78.00 164 PHE A CA 1
ATOM 1280 C C . PHE A 1 164 ? 12.248 6.280 -7.028 1.00 78.00 164 PHE A C 1
ATOM 1282 O O . PHE A 1 164 ? 13.220 5.764 -7.574 1.00 78.00 164 PHE A O 1
ATOM 1289 N N . LEU A 1 165 ? 12.335 6.831 -5.815 1.00 79.19 165 LEU A N 1
ATOM 1290 C CA . LEU A 1 165 ? 13.597 6.98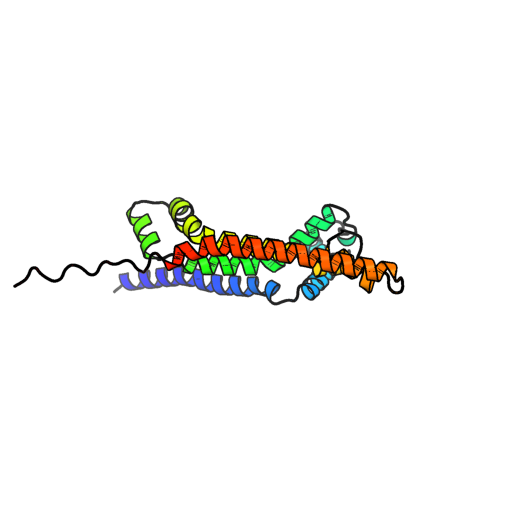4 -5.077 1.00 79.19 165 LEU A CA 1
ATOM 1291 C C . LEU A 1 165 ? 14.381 5.667 -4.965 1.00 79.19 165 LEU A C 1
ATOM 1293 O O . LEU A 1 165 ? 15.590 5.646 -5.180 1.00 79.19 165 LEU A O 1
ATOM 1297 N N . VAL A 1 166 ? 13.681 4.568 -4.668 1.00 82.25 166 VAL A N 1
ATOM 1298 C CA . VAL A 1 166 ? 14.294 3.242 -4.519 1.00 82.25 166 VAL A CA 1
ATOM 1299 C C . VAL A 1 166 ? 14.479 2.531 -5.869 1.00 82.25 166 VAL A C 1
ATOM 1301 O O . VAL A 1 166 ? 15.447 1.795 -6.039 1.00 82.25 166 VAL A O 1
ATOM 1304 N N . GLU A 1 167 ? 13.641 2.812 -6.874 1.00 83.38 167 GLU A N 1
ATOM 1305 C CA . GLU A 1 167 ? 13.867 2.333 -8.251 1.00 83.38 167 GLU A CA 1
ATOM 1306 C C . GLU A 1 167 ? 15.185 2.866 -8.816 1.00 83.38 167 GLU A C 1
ATOM 1308 O O . GLU A 1 167 ? 15.947 2.108 -9.412 1.00 83.38 167 GLU A O 1
ATOM 1313 N N . ARG A 1 168 ? 15.507 4.138 -8.551 1.00 81.88 168 ARG A N 1
ATOM 1314 C CA . ARG A 1 168 ? 16.767 4.753 -8.984 1.00 81.88 168 ARG A CA 1
ATOM 1315 C C . ARG A 1 168 ? 17.996 4.043 -8.432 1.00 81.88 168 ARG A C 1
ATOM 1317 O O . ARG A 1 168 ? 19.014 3.996 -9.116 1.00 81.88 168 ARG A O 1
ATOM 1324 N N . ILE A 1 169 ? 17.907 3.491 -7.222 1.00 81.81 169 ILE A N 1
ATOM 1325 C CA . ILE A 1 169 ? 18.985 2.685 -6.640 1.00 81.81 169 ILE A CA 1
ATOM 1326 C C . ILE A 1 169 ? 19.182 1.428 -7.487 1.00 81.81 169 ILE A C 1
ATOM 1328 O O . ILE A 1 169 ? 20.284 1.198 -7.977 1.00 81.81 169 ILE A O 1
ATOM 1332 N N . ALA A 1 170 ? 18.108 0.665 -7.710 1.00 78.44 170 ALA A N 1
ATOM 1333 C CA . ALA A 1 170 ? 18.154 -0.555 -8.513 1.00 78.44 170 ALA A CA 1
ATOM 1334 C C . ALA A 1 170 ? 18.641 -0.275 -9.945 1.00 78.44 170 ALA A C 1
ATOM 1336 O O . ALA A 1 170 ? 19.481 -1.005 -10.459 1.00 78.44 170 ALA A O 1
ATOM 1337 N N . PHE A 1 171 ? 18.220 0.836 -10.555 1.00 81.44 171 PHE A N 1
ATOM 1338 C CA . PHE A 1 171 ? 18.705 1.255 -11.870 1.00 81.44 171 PHE A CA 1
ATOM 1339 C C . PHE A 1 171 ? 20.228 1.448 -11.909 1.00 81.44 171 PHE A C 1
ATOM 1341 O O . PHE A 1 171 ? 20.894 0.931 -12.804 1.00 81.44 171 PHE A O 1
ATOM 1348 N N . TYR A 1 172 ? 20.801 2.178 -10.947 1.00 79.50 172 TYR A N 1
ATOM 1349 C CA . TYR A 1 172 ? 22.246 2.430 -10.927 1.00 79.50 172 TYR A CA 1
ATOM 1350 C C . TYR A 1 172 ? 23.080 1.197 -10.562 1.00 79.50 172 TYR A C 1
ATOM 1352 O O . TYR A 1 172 ? 24.260 1.153 -10.904 1.00 79.50 172 TYR A O 1
ATOM 1360 N N . VAL A 1 173 ? 22.489 0.212 -9.881 1.00 79.06 173 VAL A N 1
ATOM 1361 C CA . VAL A 1 173 ? 23.155 -1.052 -9.537 1.00 79.06 173 VAL A CA 1
ATOM 1362 C C . VAL A 1 173 ? 23.078 -2.055 -10.689 1.00 79.06 173 VAL A C 1
ATOM 1364 O O . VAL A 1 173 ? 24.088 -2.662 -11.034 1.00 79.06 173 VAL A O 1
ATOM 1367 N N . GLU A 1 174 ? 21.899 -2.228 -11.284 1.00 74.94 174 GLU A N 1
ATOM 1368 C CA . GLU A 1 174 ? 21.608 -3.343 -12.193 1.00 74.94 174 GLU A CA 1
ATOM 1369 C C . GLU A 1 174 ? 21.640 -2.938 -13.671 1.00 74.94 174 GLU A C 1
ATOM 1371 O O . GLU A 1 174 ? 22.124 -3.703 -14.501 1.00 74.94 174 GLU A O 1
ATOM 1376 N N . ALA A 1 175 ? 21.158 -1.740 -14.021 1.00 73.06 175 ALA A N 1
ATOM 1377 C CA . ALA A 1 175 ? 21.029 -1.319 -15.419 1.00 73.06 175 ALA A CA 1
ATOM 1378 C C . ALA A 1 175 ? 22.269 -0.589 -15.968 1.00 73.06 175 ALA A C 1
ATOM 1380 O O . ALA A 1 175 ? 22.443 -0.521 -17.183 1.00 73.06 175 ALA A O 1
ATOM 1381 N N . VAL A 1 176 ? 23.141 -0.054 -15.103 1.00 74.94 176 VAL A N 1
ATOM 1382 C CA . VAL A 1 176 ? 24.380 0.644 -15.508 1.00 74.94 176 VAL A CA 1
ATOM 1383 C C . VAL A 1 176 ? 25.614 0.064 -14.788 1.00 74.94 176 VAL A C 1
ATOM 1385 O O . VAL A 1 176 ? 26.271 0.772 -14.014 1.00 74.94 176 VAL A O 1
ATOM 1388 N N . PRO A 1 177 ? 25.946 -1.226 -15.000 1.00 68.00 177 PRO A N 1
ATOM 1389 C CA . PRO A 1 177 ? 27.095 -1.850 -14.354 1.00 68.00 177 PRO A CA 1
ATOM 1390 C C . PRO A 1 177 ? 28.423 -1.311 -14.920 1.00 68.00 177 PRO A C 1
ATOM 1392 O O . PRO A 1 177 ? 28.546 -1.040 -16.111 1.00 68.00 177 PRO A O 1
ATOM 1395 N N . GLY A 1 178 ? 29.445 -1.180 -14.067 1.00 67.25 178 GLY A N 1
ATOM 1396 C CA . GLY A 1 178 ? 30.839 -0.968 -14.500 1.00 67.25 178 GLY A CA 1
ATOM 1397 C C . GLY A 1 178 ? 31.366 0.471 -14.472 1.00 67.25 178 GLY A C 1
ATOM 1398 O O . GLY A 1 178 ? 32.549 0.689 -14.716 1.00 67.25 178 GLY A O 1
ATOM 1399 N N . VAL A 1 179 ? 30.544 1.457 -14.113 1.00 74.00 179 VAL A N 1
ATOM 1400 C CA . VAL A 1 179 ? 30.997 2.837 -13.870 1.00 74.00 179 VAL A CA 1
ATOM 1401 C C . VAL A 1 179 ? 31.098 3.092 -12.368 1.00 74.00 179 VAL A C 1
ATOM 1403 O O . VAL A 1 179 ? 30.093 3.057 -11.657 1.00 74.00 179 VAL A O 1
ATOM 1406 N N . ASN A 1 180 ? 32.302 3.422 -11.886 1.00 76.81 180 ASN A N 1
ATOM 1407 C CA . ASN A 1 180 ? 32.545 3.793 -10.481 1.00 76.81 180 ASN A CA 1
ATOM 1408 C C . ASN A 1 180 ? 31.600 4.916 -10.008 1.00 76.81 180 ASN A C 1
ATOM 1410 O O . ASN A 1 180 ? 31.227 4.980 -8.837 1.00 76.81 180 ASN A O 1
ATOM 1414 N N . THR A 1 181 ? 31.185 5.798 -10.921 1.00 77.88 181 THR A N 1
ATOM 1415 C CA . THR A 1 181 ? 30.211 6.867 -10.665 1.00 77.88 181 THR A CA 1
ATOM 1416 C C . THR A 1 181 ? 28.814 6.322 -10.351 1.00 77.88 181 THR A C 1
ATOM 1418 O O . THR A 1 181 ? 28.189 6.799 -9.407 1.00 77.88 181 THR A O 1
ATOM 1421 N N . SER A 1 182 ? 28.337 5.294 -11.063 1.00 79.62 182 SER A N 1
ATOM 1422 C CA . SER A 1 182 ? 27.014 4.691 -10.826 1.00 79.62 182 SER A CA 1
ATOM 1423 C C . SER A 1 182 ? 26.932 4.021 -9.458 1.00 79.62 182 SER A C 1
ATOM 1425 O O . SER A 1 182 ? 25.960 4.223 -8.734 1.00 79.62 182 SER A O 1
ATOM 1427 N N . GLN A 1 183 ? 27.987 3.309 -9.050 1.00 77.56 183 GLN A N 1
ATOM 1428 C CA . GLN A 1 183 ? 28.050 2.704 -7.718 1.00 77.56 183 GLN A CA 1
ATOM 1429 C C . GLN A 1 183 ? 28.016 3.769 -6.616 1.00 77.56 183 GLN A C 1
ATOM 1431 O O . GLN A 1 183 ? 27.237 3.647 -5.673 1.00 77.56 183 GLN A O 1
ATOM 1436 N N . LYS A 1 184 ? 28.786 4.860 -6.756 1.00 84.19 184 LYS A N 1
ATOM 1437 C CA . LYS A 1 184 ? 28.758 5.986 -5.805 1.00 84.19 184 LYS A CA 1
ATOM 1438 C C . LYS A 1 184 ? 27.360 6.599 -5.684 1.00 84.19 184 LYS A C 1
ATOM 1440 O O . LYS A 1 184 ? 26.892 6.808 -4.569 1.00 84.19 184 LYS A O 1
ATOM 1445 N N . LEU A 1 185 ? 26.672 6.825 -6.807 1.00 84.94 185 LEU A N 1
ATOM 1446 C CA . LEU A 1 185 ? 25.300 7.343 -6.811 1.00 84.94 185 LEU A CA 1
ATOM 1447 C C . LEU A 1 185 ? 24.319 6.380 -6.127 1.00 84.94 185 LEU A C 1
ATOM 1449 O O . LEU A 1 185 ? 23.503 6.821 -5.319 1.00 84.94 185 LEU A O 1
ATOM 1453 N N . ALA A 1 186 ? 24.423 5.074 -6.388 1.00 84.25 186 ALA A N 1
ATOM 1454 C CA . ALA A 1 186 ? 23.600 4.063 -5.726 1.00 84.25 186 ALA A CA 1
ATOM 1455 C C . ALA A 1 186 ? 23.811 4.049 -4.203 1.00 84.25 186 ALA A C 1
ATOM 1457 O O . ALA A 1 186 ? 22.836 4.001 -3.448 1.00 84.25 186 ALA A O 1
ATOM 1458 N N . PHE A 1 187 ? 25.061 4.158 -3.737 1.00 85.50 187 PHE A N 1
ATOM 1459 C CA . PHE A 1 187 ? 25.371 4.256 -2.308 1.00 85.50 187 PHE A CA 1
ATOM 1460 C C . PHE A 1 187 ? 24.776 5.517 -1.674 1.00 85.50 187 PHE A C 1
ATOM 1462 O O . PHE A 1 187 ? 24.120 5.425 -0.635 1.00 85.50 187 PHE A O 1
ATOM 1469 N N . THR A 1 188 ? 24.938 6.685 -2.303 1.00 87.44 188 THR A N 1
ATOM 1470 C CA . THR A 1 188 ? 24.365 7.943 -1.799 1.00 87.44 188 THR A CA 1
ATOM 1471 C C . THR A 1 188 ? 22.839 7.879 -1.717 1.00 87.44 188 THR A C 1
ATOM 1473 O O . THR A 1 188 ? 22.263 8.273 -0.703 1.00 87.44 188 THR A O 1
ATOM 1476 N N . LEU A 1 189 ? 22.174 7.337 -2.742 1.00 87.88 189 LEU A N 1
ATOM 1477 C CA . LEU A 1 189 ? 20.718 7.175 -2.744 1.00 87.88 189 LEU A CA 1
ATOM 1478 C C . LEU A 1 189 ? 20.243 6.150 -1.701 1.00 87.88 189 LEU A C 1
ATOM 1480 O O . LEU A 1 189 ? 19.219 6.367 -1.052 1.00 87.88 189 LEU A O 1
ATOM 1484 N N . SER A 1 190 ? 20.998 5.073 -1.476 1.00 87.12 190 SER A N 1
ATOM 1485 C CA . SER A 1 190 ? 20.699 4.079 -0.431 1.00 87.12 190 SER A CA 1
ATOM 1486 C C . SER A 1 190 ? 20.792 4.682 0.971 1.00 87.12 190 SER A C 1
ATOM 1488 O O . SER A 1 190 ? 19.926 4.459 1.819 1.00 87.12 190 SER A O 1
ATOM 1490 N N . PHE A 1 191 ? 21.809 5.508 1.214 1.00 90.75 191 PHE A N 1
ATOM 1491 C CA . PHE A 1 191 ? 21.950 6.203 2.489 1.00 90.75 191 PHE A CA 1
ATOM 1492 C C . PHE A 1 191 ? 20.838 7.240 2.696 1.00 90.75 191 PHE A C 1
ATOM 1494 O O . PHE A 1 191 ? 20.227 7.294 3.762 1.00 90.75 191 PHE A O 1
ATOM 1501 N N . LEU A 1 192 ? 20.510 8.014 1.655 1.00 90.62 192 LEU A N 1
ATOM 1502 C CA . LEU A 1 192 ? 19.435 9.005 1.690 1.00 90.62 192 LEU A CA 1
ATOM 1503 C C . LEU A 1 192 ? 18.066 8.367 1.971 1.00 90.62 192 LEU A C 1
ATOM 1505 O O . LEU A 1 192 ? 17.335 8.835 2.840 1.00 90.62 192 LEU A O 1
ATOM 1509 N N . THR A 1 193 ? 17.725 7.284 1.270 1.00 87.69 193 THR A N 1
ATOM 1510 C CA . THR A 1 193 ? 16.468 6.548 1.491 1.00 87.69 193 THR A CA 1
ATOM 1511 C C . THR A 1 193 ? 16.401 5.960 2.896 1.00 87.69 193 THR A C 1
ATOM 1513 O O . THR A 1 193 ? 15.371 6.088 3.556 1.00 87.69 193 THR A O 1
ATOM 1516 N N . THR A 1 194 ? 17.506 5.406 3.401 1.00 89.00 194 THR A N 1
ATOM 1517 C CA . THR A 1 194 ? 17.597 4.928 4.789 1.00 89.00 194 THR A CA 1
ATOM 1518 C C . THR A 1 194 ? 17.344 6.055 5.787 1.00 89.00 194 THR A C 1
ATOM 1520 O O . THR A 1 194 ? 16.577 5.874 6.730 1.00 89.00 194 THR A O 1
ATOM 1523 N N . LEU A 1 195 ? 17.923 7.238 5.567 1.00 91.94 195 LEU A N 1
ATOM 1524 C CA . LEU A 1 195 ? 17.733 8.400 6.436 1.00 91.94 195 LEU A CA 1
ATOM 1525 C C . LEU A 1 195 ? 16.273 8.876 6.425 1.00 91.94 195 LEU A C 1
ATOM 1527 O O . LEU A 1 195 ? 15.696 9.098 7.488 1.00 91.94 195 LEU A O 1
ATOM 1531 N N . ILE A 1 196 ? 15.641 8.951 5.250 1.00 89.94 196 ILE A N 1
ATOM 1532 C CA . ILE A 1 196 ? 14.220 9.311 5.112 1.00 89.94 196 ILE A CA 1
ATOM 1533 C C . ILE A 1 196 ? 13.330 8.314 5.865 1.00 89.94 196 ILE A C 1
ATOM 1535 O O . ILE A 1 196 ? 12.459 8.718 6.638 1.00 89.94 196 ILE A O 1
ATOM 1539 N N . VAL A 1 197 ? 13.564 7.011 5.683 1.00 88.88 197 VAL A N 1
ATOM 1540 C CA . VAL A 1 197 ? 12.803 5.948 6.357 1.00 88.88 197 VAL A CA 1
ATOM 1541 C C . VAL A 1 197 ? 13.029 5.988 7.868 1.00 88.88 197 VAL A C 1
ATOM 1543 O O . VAL A 1 197 ? 12.074 5.839 8.633 1.00 88.88 197 VAL A O 1
ATOM 1546 N N . LEU A 1 198 ? 14.260 6.234 8.318 1.00 90.88 198 LEU A N 1
ATOM 1547 C CA . LEU A 1 198 ? 14.588 6.382 9.733 1.00 90.88 198 LEU A CA 1
ATOM 1548 C C . LEU A 1 198 ? 13.845 7.574 10.343 1.00 90.88 198 LEU A C 1
ATOM 1550 O O . LEU A 1 198 ? 13.194 7.423 11.376 1.00 90.88 198 LEU A O 1
ATOM 1554 N N . CYS A 1 199 ? 13.871 8.735 9.686 1.00 90.44 199 CYS A N 1
ATOM 1555 C CA . CYS A 1 199 ? 13.118 9.912 10.112 1.00 90.44 199 CYS A CA 1
ATOM 1556 C C . CYS A 1 199 ? 11.615 9.616 10.194 1.00 90.44 199 CYS A C 1
ATOM 1558 O O . CYS A 1 199 ? 10.991 9.906 11.216 1.00 90.44 199 CYS A O 1
ATOM 1560 N N . ALA A 1 200 ? 11.043 8.977 9.170 1.00 87.62 200 ALA A N 1
ATOM 1561 C CA . ALA A 1 200 ? 9.633 8.597 9.159 1.00 87.62 200 ALA A CA 1
ATOM 1562 C C . ALA A 1 200 ? 9.291 7.603 10.286 1.00 87.62 200 ALA A C 1
ATOM 1564 O O . ALA A 1 200 ? 8.261 7.738 10.947 1.00 87.62 200 ALA A O 1
ATOM 1565 N N . THR A 1 201 ? 10.191 6.661 10.579 1.00 88.00 201 THR A N 1
ATOM 1566 C CA . THR A 1 201 ? 10.044 5.691 11.675 1.00 88.00 201 THR A CA 1
ATOM 1567 C C . THR A 1 201 ? 10.122 6.366 13.046 1.00 88.00 201 THR A C 1
ATOM 1569 O O . THR A 1 201 ? 9.327 6.065 13.933 1.00 88.00 201 THR A O 1
ATOM 1572 N N . VAL A 1 202 ? 11.028 7.327 13.244 1.00 89.31 202 VAL A N 1
ATOM 1573 C CA . VAL A 1 202 ? 11.109 8.103 14.493 1.00 89.31 202 VAL A CA 1
ATOM 1574 C C . VAL A 1 202 ? 9.845 8.939 14.699 1.00 89.31 202 VAL A C 1
ATOM 1576 O O . VAL A 1 202 ? 9.312 8.980 15.811 1.00 89.31 202 VAL A O 1
ATOM 1579 N N . VAL A 1 203 ? 9.332 9.572 13.638 1.00 86.56 203 VAL A N 1
ATOM 1580 C CA . VAL A 1 203 ? 8.045 10.287 13.666 1.00 86.56 203 VAL A CA 1
ATOM 1581 C C . VAL A 1 203 ? 6.911 9.329 14.034 1.00 86.56 203 VAL A C 1
ATOM 1583 O O . VAL A 1 203 ? 6.119 9.645 14.923 1.00 86.56 203 VAL A O 1
ATOM 1586 N N . TYR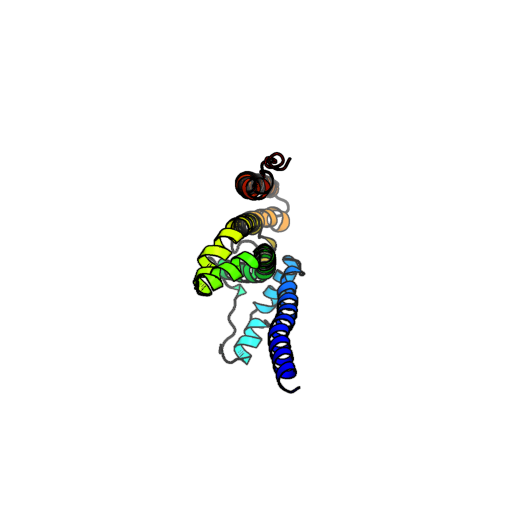 A 1 204 ? 6.880 8.133 13.437 1.00 83.69 204 TYR A N 1
ATOM 1587 C CA . TYR A 1 204 ? 5.922 7.084 13.780 1.00 83.69 204 TYR A CA 1
ATOM 1588 C C . TYR A 1 204 ? 5.998 6.695 15.260 1.00 83.69 204 TYR A C 1
ATOM 1590 O O . TYR A 1 204 ? 4.973 6.679 15.933 1.00 83.69 204 TYR A O 1
ATOM 1598 N N . LEU A 1 205 ? 7.191 6.434 15.804 1.00 84.75 205 LEU A N 1
ATOM 1599 C CA . LEU A 1 205 ? 7.348 6.053 17.211 1.00 84.75 205 LEU A CA 1
ATOM 1600 C C . LEU A 1 205 ? 6.907 7.171 18.163 1.00 84.75 205 LEU A C 1
ATOM 1602 O O . LEU A 1 205 ? 6.291 6.887 19.190 1.00 84.75 205 LEU A O 1
ATOM 1606 N N . LYS A 1 206 ? 7.173 8.440 17.828 1.00 83.56 206 LYS A N 1
ATOM 1607 C CA . LYS A 1 206 ? 6.694 9.590 18.613 1.00 83.56 206 LYS A CA 1
ATOM 1608 C C . LYS A 1 206 ? 5.167 9.710 18.569 1.00 83.56 206 LYS A C 1
ATOM 1610 O O . LYS A 1 206 ? 4.544 9.845 19.619 1.00 83.56 206 LYS A O 1
ATOM 1615 N N . ALA A 1 207 ? 4.562 9.589 17.387 1.00 79.62 207 ALA A N 1
ATOM 1616 C CA . ALA A 1 207 ? 3.108 9.624 17.220 1.00 79.62 207 ALA A CA 1
ATOM 1617 C C . ALA A 1 207 ? 2.417 8.423 17.897 1.00 79.62 207 ALA A C 1
ATOM 1619 O O . ALA A 1 207 ? 1.397 8.575 18.568 1.00 79.62 207 ALA A O 1
ATOM 1620 N N . SER A 1 208 ? 3.008 7.231 17.787 1.00 72.12 208 SER A N 1
ATOM 1621 C CA . SER A 1 208 ? 2.491 5.996 18.375 1.00 72.12 208 SER A CA 1
ATOM 1622 C C . SER A 1 208 ? 2.604 5.981 19.898 1.00 72.12 208 SER A C 1
ATOM 1624 O O . S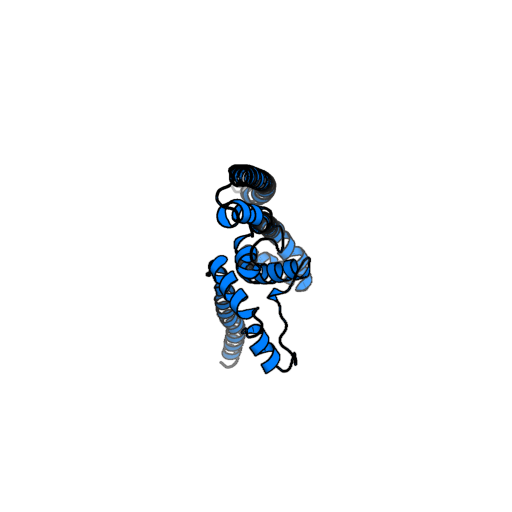ER A 1 208 ? 1.701 5.462 20.549 1.00 72.12 208 SER A O 1
ATOM 1626 N N . LYS A 1 209 ? 3.664 6.553 20.492 1.00 65.06 209 LYS A N 1
ATOM 1627 C CA . LYS A 1 209 ? 3.760 6.721 21.955 1.00 65.06 209 LYS A CA 1
ATOM 1628 C C . LYS A 1 209 ? 2.646 7.627 22.491 1.00 65.06 209 LYS A C 1
ATOM 1630 O O . LYS A 1 209 ? 2.097 7.331 23.546 1.00 65.06 209 LYS A O 1
ATOM 1635 N N . GLY A 1 210 ? 2.255 8.658 21.737 1.00 53.72 210 GLY A N 1
ATOM 1636 C CA . GLY A 1 210 ? 1.087 9.486 22.056 1.00 53.72 210 GLY A CA 1
ATOM 1637 C C . GLY A 1 210 ? -0.249 8.735 21.955 1.00 53.72 210 GLY A C 1
ATOM 1638 O O . GLY A 1 210 ? -1.146 8.976 22.755 1.00 53.72 210 GLY A O 1
ATOM 1639 N N . ALA A 1 211 ? -0.374 7.786 21.021 1.00 51.53 211 ALA A N 1
ATOM 1640 C CA . ALA A 1 211 ? -1.588 6.984 20.839 1.00 51.53 211 ALA A CA 1
ATOM 1641 C C . ALA A 1 211 ? -1.717 5.807 21.833 1.00 51.53 211 ALA A C 1
ATOM 1643 O O . ALA A 1 211 ? -2.826 5.478 22.245 1.00 51.53 211 ALA A O 1
ATOM 1644 N N . GLY A 1 212 ? -0.602 5.183 22.233 1.00 42.09 212 GLY A N 1
ATOM 1645 C CA . GLY A 1 212 ? -0.575 4.042 23.163 1.00 42.09 212 GLY A CA 1
ATOM 1646 C C . GLY A 1 212 ? -0.601 4.418 24.651 1.00 42.09 212 GLY A C 1
ATOM 1647 O O . GLY A 1 212 ? -0.983 3.595 25.481 1.00 42.09 212 GLY A O 1
ATOM 1648 N N . ALA A 1 213 ? -0.243 5.657 25.005 1.00 39.50 213 ALA A N 1
ATOM 1649 C CA . ALA A 1 213 ? -0.319 6.141 26.388 1.00 39.50 213 ALA A CA 1
ATOM 1650 C C . ALA A 1 213 ? -1.772 6.320 26.878 1.00 39.50 213 ALA A C 1
ATOM 1652 O O . ALA A 1 213 ? -2.049 6.142 28.060 1.00 39.50 213 ALA A O 1
ATOM 1653 N N . GLY A 1 214 ? -2.720 6.588 25.971 1.00 36.50 214 GLY A N 1
ATOM 1654 C CA . GLY A 1 214 ? -4.136 6.763 26.316 1.00 36.50 214 GLY A CA 1
ATOM 1655 C C . GLY A 1 214 ? -4.903 5.466 26.599 1.00 36.50 214 GLY A C 1
ATOM 1656 O O . GLY A 1 214 ? -5.952 5.519 27.232 1.00 36.50 214 GLY A O 1
ATOM 1657 N N . SER A 1 215 ? -4.402 4.302 26.163 1.00 40.78 215 SER A N 1
ATOM 1658 C CA . SER A 1 215 ? -5.098 3.013 26.325 1.00 40.78 215 SER A CA 1
ATOM 1659 C C . SER A 1 215 ? -4.648 2.201 27.541 1.00 40.78 215 SER A C 1
ATOM 1661 O O . SER A 1 215 ? -5.332 1.254 27.918 1.00 40.78 215 SER A O 1
ATOM 1663 N N . HIS A 1 216 ? -3.516 2.548 28.166 1.00 35.25 216 HIS A N 1
ATOM 1664 C CA . HIS A 1 216 ? -2.977 1.807 29.314 1.00 35.25 216 HIS A CA 1
ATOM 1665 C C . HIS A 1 216 ? -3.261 2.456 30.681 1.00 35.25 216 HIS A C 1
ATOM 1667 O O . HIS A 1 216 ? -3.194 1.764 31.698 1.00 35.25 216 HIS A O 1
ATOM 1673 N N . GLU A 1 217 ? -3.619 3.744 30.738 1.00 36.94 217 GLU A N 1
ATOM 1674 C CA . GLU A 1 217 ? -3.857 4.441 32.014 1.00 36.94 217 GLU A CA 1
ATOM 1675 C C . GLU A 1 217 ? -5.308 4.391 32.516 1.00 36.94 217 GLU A C 1
ATOM 1677 O O . GLU A 1 217 ? -5.542 4.513 33.720 1.00 36.94 217 GLU A O 1
ATOM 1682 N N . THR A 1 218 ? -6.302 4.136 31.660 1.00 37.16 218 THR A N 1
ATOM 1683 C CA . THR A 1 218 ? -7.720 4.178 32.075 1.00 37.16 218 THR A CA 1
ATOM 1684 C C . THR A 1 218 ? -8.172 2.953 32.886 1.00 37.16 218 THR A C 1
ATOM 1686 O O . THR A 1 218 ? -9.275 2.943 33.424 1.00 37.16 218 THR A O 1
ATOM 1689 N N . GLY A 1 219 ? -7.323 1.926 33.026 1.00 35.84 219 GLY A N 1
ATOM 1690 C CA . GLY A 1 219 ? -7.618 0.700 33.780 1.00 35.84 219 GLY A CA 1
ATOM 1691 C C . GLY A 1 219 ? -7.116 0.668 35.230 1.00 35.84 219 GLY A C 1
ATOM 1692 O O . GLY A 1 219 ? -7.409 -0.291 35.941 1.00 35.84 219 GLY A O 1
ATOM 1693 N N . ARG A 1 220 ? -6.362 1.677 35.702 1.00 40.38 220 ARG A N 1
ATOM 1694 C CA . ARG A 1 220 ? -5.660 1.611 37.004 1.00 40.38 220 ARG A CA 1
ATOM 1695 C C . ARG A 1 220 ? -5.994 2.741 37.982 1.00 40.38 220 ARG A C 1
ATOM 1697 O O . ARG A 1 220 ? -5.124 3.178 38.726 1.00 40.38 220 ARG A O 1
ATOM 1704 N N . LYS A 1 221 ? -7.246 3.200 38.041 1.00 39.12 221 LYS A N 1
ATOM 1705 C CA . LYS A 1 221 ? -7.729 4.018 39.172 1.00 39.12 221 LYS A CA 1
ATOM 1706 C C . LYS A 1 221 ? -9.169 3.662 39.556 1.00 39.12 221 LYS A C 1
ATOM 1708 O O . LYS A 1 221 ? -10.095 4.417 39.297 1.00 39.12 221 LYS A O 1
ATOM 1713 N N . ARG A 1 222 ? -9.357 2.520 40.229 1.00 38.22 222 ARG A N 1
ATOM 1714 C CA . ARG A 1 222 ? -10.445 2.379 41.214 1.00 38.22 222 ARG A CA 1
ATOM 1715 C C . ARG A 1 222 ? -9.852 2.674 42.596 1.00 38.22 222 ARG A C 1
ATOM 1717 O O . ARG A 1 222 ? -8.984 1.914 43.023 1.00 38.22 222 ARG A O 1
ATOM 1724 N N . PRO A 1 223 ? -10.255 3.752 43.290 1.00 39.56 223 PRO A N 1
ATOM 1725 C CA . PRO A 1 223 ? -9.853 3.957 44.672 1.00 39.56 223 PRO A CA 1
ATOM 1726 C C . PRO A 1 223 ? -10.518 2.892 45.553 1.00 39.56 223 PRO A C 1
ATOM 1728 O O . PRO A 1 223 ? -11.741 2.787 45.622 1.00 39.56 223 PRO A O 1
ATOM 1731 N N . ALA A 1 224 ? -9.697 2.086 46.223 1.00 45.72 224 ALA A N 1
ATOM 1732 C CA . ALA A 1 224 ? -10.123 1.196 47.291 1.00 45.72 224 ALA A CA 1
ATOM 1733 C C . ALA A 1 224 ? -10.436 2.026 48.544 1.00 45.72 224 ALA A C 1
ATOM 1735 O O . ALA A 1 224 ? -9.579 2.197 49.401 1.00 45.72 224 ALA A O 1
ATOM 1736 N N . LYS A 1 225 ? -11.651 2.571 48.636 1.00 46.41 225 LYS A N 1
ATOM 1737 C CA . LYS A 1 225 ? -12.236 3.061 49.892 1.00 46.41 225 LYS A CA 1
ATOM 1738 C C . LYS A 1 225 ? -13.756 2.984 49.805 1.00 46.41 225 LYS A C 1
ATOM 1740 O O . LYS A 1 225 ? -14.344 3.926 49.307 1.00 46.41 225 LYS A O 1
ATOM 1745 N N . VAL A 1 226 ? -14.348 1.877 50.264 1.00 48.69 226 VAL A N 1
ATOM 1746 C CA . VAL A 1 226 ? -15.558 1.829 51.118 1.00 48.69 226 VAL A CA 1
ATOM 1747 C C . VAL A 1 226 ? -15.609 0.425 51.745 1.00 48.69 226 VAL A C 1
ATOM 1749 O O . VAL A 1 226 ? -16.224 -0.496 51.216 1.00 48.69 226 VAL A O 1
ATOM 1752 N N . LYS A 1 227 ? -14.913 0.241 52.864 1.00 46.59 227 LYS A N 1
ATOM 1753 C CA . LYS A 1 227 ? -15.214 -0.799 53.856 1.00 46.59 227 LYS A CA 1
ATOM 1754 C C . LYS A 1 227 ? -14.927 -0.186 55.217 1.00 46.59 227 LYS A C 1
ATOM 1756 O O . LYS A 1 227 ? -13.796 -0.257 55.662 1.00 46.59 227 LYS A O 1
ATOM 1761 N N . GLU A 1 228 ? -15.931 0.483 55.776 1.00 49.25 228 GLU A N 1
ATOM 1762 C CA . GLU A 1 228 ? -16.153 0.683 57.218 1.00 49.25 228 GLU A CA 1
ATOM 1763 C C . GLU A 1 228 ? -17.374 1.593 57.395 1.00 49.25 228 GLU A C 1
ATOM 1765 O O . GLU A 1 228 ? -17.267 2.809 57.477 1.00 49.25 228 GLU A O 1
ATOM 1770 N N . ALA A 1 229 ? -18.557 0.984 57.347 1.00 44.66 229 ALA A N 1
ATOM 1771 C CA . ALA A 1 229 ? -19.806 1.521 57.894 1.00 44.66 229 ALA A CA 1
ATOM 1772 C C . ALA A 1 229 ? -20.827 0.374 57.949 1.00 44.66 229 ALA A C 1
ATOM 1774 O O . ALA A 1 229 ? -21.835 0.381 57.251 1.00 44.66 229 ALA A O 1
ATOM 1775 N N . ALA A 1 230 ? -20.483 -0.682 58.686 1.00 47.22 230 ALA A N 1
ATOM 1776 C CA . ALA A 1 230 ? -21.406 -1.738 59.095 1.00 47.22 230 ALA A CA 1
ATOM 1777 C C . ALA A 1 230 ? -20.749 -2.558 60.211 1.00 47.22 230 ALA A C 1
ATOM 1779 O O . ALA A 1 230 ? -20.375 -3.715 60.008 1.00 47.22 230 ALA A O 1
ATOM 1780 N N . LYS A 1 231 ? -20.550 -1.929 61.369 1.00 40.62 231 LYS A N 1
ATOM 1781 C CA . LYS A 1 231 ? -20.602 -2.606 62.661 1.00 40.62 231 LYS A CA 1
ATOM 1782 C C . LYS A 1 231 ? -20.884 -1.593 63.757 1.00 40.62 231 LYS A C 1
ATOM 1784 O O . LYS A 1 231 ? -20.316 -0.485 63.654 1.00 40.62 231 LYS A O 1
#

Sequence (231 aa):
MCQSLDLFKVYRKLSRKFKSSKLLMFISMIPMAITPTAVAILWKTGLVRDGWINTVLIGLHLIDKPIVFMGAEGMSAVFLIILIDTWTVTPSVMIILIAGLQGVQRELKEAAYLFGANKWQTFKDIVIPILKPSITTSIIMRLIAAIQVWSIAVMVLGYSKVPFLVERIAFYVEAVPGVNTSQKLAFTLSFLTTLIVLCATVVYLKASKGAGAGSHETGRKRPAKVKEAAK

InterPro domains:
  IPR000515 ABC transporter type 1, transmembrane domain MetI-like [PF00528] (15-199)
  IPR000515 ABC transporter type 1, transmembrane domain MetI-like [PS50928] (1-204)
  IPR000515 ABC transporter type 1, transmembrane domain MetI-like [cd06261] (15-198)
  IPR035906 MetI-like superfamily [G3DSA:1.10.3720.10] (9-210)
  IPR035906 MetI-like superfamily [SSF161098] (14-201)
  IPR052730 Sugar-specific ABC transporter permease [PTHR43759] (14-209)

Mean predicted aligned error: 12.51 Å

Nearest PDB structures (foldseek):
  7cad-assembly1_A  TM=8.659E-01  e=4.114E-05  Mycolicibacterium smegmatis MC2 155
  4xtc-assembly1_M  TM=8.117E-01  e=1.820E-03  Sphingomonas sp. A1
  4tqv-assembly4_M  TM=6.982E-01  e=7.056E-04  Sphingomonas sp.
  2r6g-assembly1_G  TM=5.242E-01  e=6.653E-03  Escherichia coli K-12
  4ymw-assembly1_C  TM=5.312E-01  e=4.004E-02  Caldanaerobacter subterraneus subsp. tengcongensis MB4

Solvent-accessible surface area (backbone atoms only — not comparable to full-atom values): 13073 Å² total; per-residue (Å²): 130,76,73,67,59,55,57,53,51,51,51,51,58,57,52,48,57,53,55,53,49,54,54,52,50,54,61,44,41,53,52,59,75,46,54,61,56,58,50,16,48,56,50,34,56,24,37,38,55,90,9,62,51,36,52,51,37,41,72,67,69,76,42,97,66,67,61,60,57,75,74,45,53,62,68,57,38,51,52,53,47,52,50,55,51,47,62,37,44,50,35,62,53,51,50,53,52,51,56,42,56,68,69,54,59,66,64,63,57,54,50,38,50,76,71,68,48,50,76,65,50,47,41,62,73,50,48,45,65,70,30,44,56,59,52,51,54,50,51,52,55,46,54,59,53,55,67,64,61,19,56,43,50,38,61,48,67,40,78,84,57,66,89,36,76,52,38,53,29,51,38,27,59,68,76,43,71,91,44,74,66,31,52,52,51,24,51,53,45,51,52,51,52,50,49,53,52,49,52,52,48,52,51,46,53,56,54,46,52,64,52,54,56,69,73,66,59,81,79,76,78,78,83,93,76,89,88,87,90,86,129

Organism: NCBI:txid154046

pLDDT: mean 76.21, std 15.64, range [35.25, 91.94]